Protein AF-0000000078793914 (afdb_homodimer)

Solvent-accessible surface area (backbone atoms only — not comparable to full-atom values): 13900 Å² total; per-residue (Å²): 133,74,36,34,31,63,36,59,60,41,50,54,40,40,76,68,58,37,73,92,48,27,62,62,51,51,51,37,53,74,66,69,33,45,39,40,42,50,67,46,52,12,51,50,34,50,66,45,88,46,72,67,53,40,52,50,50,52,50,48,59,72,68,36,53,66,69,74,52,90,64,47,52,34,51,17,13,50,48,26,39,75,68,45,29,55,84,61,71,40,51,67,72,55,30,35,52,49,42,52,28,61,76,66,61,27,20,40,32,63,74,49,66,58,57,54,63,73,60,32,75,92,28,47,53,72,87,127,131,74,38,34,31,63,37,58,61,41,49,54,41,40,76,68,58,37,72,92,48,29,62,62,52,50,51,37,52,74,66,69,31,45,38,39,41,49,66,47,53,11,51,49,34,49,66,44,88,46,72,66,52,40,52,51,50,53,50,48,59,71,69,36,54,66,69,76,52,91,63,46,51,34,51,15,12,49,49,27,39,74,67,46,29,56,86,61,72,39,50,67,70,57,29,35,52,49,43,52,29,61,76,66,61,28,21,39,31,65,74,50,65,58,58,54,61,74,62,32,77,92,29,47,52,73,88,127

Foldseek 3Di:
DFAEEEALALVVCCLVVPPVRPVVVVVCLVVLRYEYAPLRLVVQCVVPDDDVSNVVSVVCVVSHHYLDDPPLQVVLVVVCVVLVLVVLVQDSSLSSVLSSLVVRVAAYEDPDPSSDVSSDPSRHDDDD/DFAEEEALALVVCCLVVPVVRPVVVVVCLVVLRYEYAPLRLVVQCVVPDDDVSNVVSVVCVVSHHYLDDPPLQVVLVVVCVVLVLVVLVQDSSLSSVLSSLVVRVAAYEDPDPSSDVSSDPSRHDDDD

InterPro domains:
  IPR002716 PIN domain [PF01850] (4-118)
  IPR029060 PIN-like domain superfamily [SSF88723] (1-124)

Sequence (256 aa):
MRGVVFDTSIWIEYLKGNPDVFLTCQELLEDNRVFGLELIFAELLQGAKGKREVEMIVQLANLIPSLDEPYHIIESGLLSKKENLVNQGVGLIDAVIFHAVAKNELKLWTLDKKLRRVVGYERLFQIGMRGVVFDTSIWIEYLKGNPDVFLTCQELLEDNRVFGLELIFAELLQGAKGKREVEMIVQLANLIPSLDEPYHIIESGLLSKKENLVNQGVGLIDAVIFHAVAKNELKLWTLDKKLRRVVGYERLFQIG

pLDDT: mean 96.67, std 4.77, range [56.12, 98.81]

Secondary structure (DSSP, 8-state):
---EEE-HHHHHHHHTT-HHHHHHHHHHHHTT-EEB-HHHHHHHHHH--SHHHHHHHHHHHHHSPB---TTHHHHHHHHHHHHT-GGGT--HHHHHHHHHHHHTT-EEE---HHHHHHH-GGGB----/---EEE-HHHHHHHHTT-HHHHHHHHHHHHTT-EEB-HHHHHHHHHH--SHHHHHHHHHHHHHSPB---TTHHHHHHHHHHHHT-GGGT--HHHHHHHHHHHHTT-EEE---HHHHHHH-GGGB----

Structure (mmCIF, N/CA/C/O backbone):
data_AF-0000000078793914-model_v1
#
loop_
_entity.id
_entity.type
_entity.pdbx_description
1 polymer 'PIN domain-containing protein'
#
loop_
_atom_site.group_PDB
_atom_site.id
_atom_site.type_symbol
_atom_site.label_atom_id
_atom_site.label_alt_id
_atom_site.label_comp_id
_atom_site.label_asym_id
_atom_site.label_entity_id
_atom_site.label_seq_id
_atom_site.pdbx_PDB_ins_code
_atom_site.Cartn_x
_atom_site.Cartn_y
_atom_site.Cartn_z
_atom_site.occupancy
_atom_site.B_iso_or_equiv
_atom_site.auth_seq_id
_atom_site.auth_comp_id
_atom_site.auth_asym_id
_atom_site.auth_atom_id
_atom_site.pdbx_PDB_model_num
ATOM 1 N N . MET A 1 1 ? -14.117 18.922 16.297 1 56.5 1 MET A N 1
ATOM 2 C CA . MET A 1 1 ? -13.367 19.094 15.055 1 56.5 1 MET A CA 1
ATOM 3 C C . MET A 1 1 ? -13.031 17.75 14.422 1 56.5 1 MET A C 1
ATOM 5 O O . MET A 1 1 ? -12.562 16.844 15.109 1 56.5 1 MET A O 1
ATOM 9 N N . ARG A 1 2 ? -13.508 17.359 13.102 1 79.75 2 ARG A N 1
ATOM 10 C CA . ARG A 1 2 ? -13.273 16.078 12.453 1 79.75 2 ARG A CA 1
ATOM 11 C C . ARG A 1 2 ? -11.789 15.898 12.117 1 79.75 2 ARG A C 1
ATOM 13 O O . ARG A 1 2 ? -11.062 16.875 11.961 1 79.75 2 ARG A O 1
ATOM 20 N N . GLY A 1 3 ? -10.984 15.094 12.57 1 96.94 3 GLY A N 1
ATOM 21 C CA . GLY A 1 3 ? -9.594 14.711 12.383 1 96.94 3 GLY A CA 1
ATOM 22 C C . GLY A 1 3 ? -9.117 14.844 10.953 1 96.94 3 GLY A C 1
ATOM 23 O O . GLY A 1 3 ? -9.938 14.984 10.031 1 96.94 3 GLY A O 1
ATOM 24 N N . VAL A 1 4 ? -7.789 15.094 10.805 1 98.69 4 VAL A N 1
ATOM 25 C CA . VAL A 1 4 ? -7.188 15.344 9.5 1 98.69 4 VAL A CA 1
ATOM 26 C C . VAL A 1 4 ? -6.137 14.281 9.203 1 98.69 4 VAL A C 1
ATOM 28 O O . VAL A 1 4 ? -5.355 13.906 10.078 1 98.69 4 VAL A O 1
ATOM 31 N N . VAL A 1 5 ? -6.156 13.859 7.992 1 98.75 5 VAL A N 1
ATOM 32 C CA . VAL A 1 5 ? -5.07 13.039 7.473 1 98.75 5 VAL A CA 1
ATOM 33 C C . VAL A 1 5 ? -4.148 13.891 6.602 1 98.75 5 VAL A C 1
ATOM 35 O O . VAL A 1 5 ? -4.602 14.523 5.645 1 98.75 5 VAL A O 1
ATOM 38 N N . PHE A 1 6 ? -2.855 13.93 7.027 1 98.62 6 PHE A N 1
ATOM 39 C CA . PHE A 1 6 ? -1.853 14.531 6.152 1 98.62 6 PHE A CA 1
ATOM 40 C C . PHE A 1 6 ? -1.377 13.523 5.109 1 98.62 6 PHE A C 1
ATOM 42 O O . PHE A 1 6 ? -0.891 12.445 5.453 1 98.62 6 PHE A O 1
ATOM 49 N N . ASP A 1 7 ? -1.544 13.844 3.891 1 97.62 7 ASP A N 1
ATOM 50 C CA . ASP A 1 7 ? -0.939 12.953 2.906 1 97.62 7 ASP A CA 1
ATOM 51 C C . ASP A 1 7 ? 0.558 13.219 2.768 1 97.62 7 ASP A C 1
ATOM 53 O O . ASP A 1 7 ? 1.117 14.039 3.502 1 97.62 7 ASP A O 1
ATOM 57 N N . THR A 1 8 ? 1.23 12.547 1.917 1 97.81 8 THR A N 1
ATOM 58 C CA . THR A 1 8 ? 2.684 12.609 1.803 1 97.81 8 THR A CA 1
ATOM 59 C C . THR A 1 8 ? 3.145 14.023 1.455 1 97.81 8 THR A C 1
ATOM 61 O O . THR A 1 8 ? 4.133 14.508 2.008 1 97.81 8 THR A O 1
ATOM 64 N N . SER A 1 9 ? 2.391 14.695 0.616 1 97.75 9 SER A N 1
ATOM 65 C CA . SER A 1 9 ? 2.779 16.016 0.148 1 97.75 9 SER A CA 1
ATOM 66 C C . SER A 1 9 ? 2.832 17.016 1.3 1 97.75 9 SER A C 1
ATOM 68 O O . SER A 1 9 ? 3.707 17.891 1.337 1 97.75 9 SER A O 1
ATOM 70 N N . ILE A 1 10 ? 1.926 16.922 2.242 1 98.5 10 ILE A N 1
ATOM 71 C CA . ILE A 1 10 ? 1.886 17.828 3.379 1 98.5 10 ILE A CA 1
ATOM 72 C C . ILE A 1 10 ? 3.021 17.5 4.344 1 98.5 10 ILE A C 1
ATOM 74 O O . ILE A 1 10 ? 3.699 18.406 4.844 1 98.5 10 ILE A O 1
ATOM 78 N N . TRP A 1 11 ? 3.279 16.281 4.59 1 98.5 11 TRP A N 1
ATOM 79 C CA . TRP A 1 11 ? 4.367 15.875 5.477 1 98.5 11 TRP A CA 1
ATOM 80 C C . TRP A 1 11 ? 5.711 16.344 4.938 1 98.5 11 TRP A C 1
ATOM 82 O O . TRP A 1 11 ? 6.578 16.781 5.703 1 98.5 11 TRP A O 1
ATOM 92 N N . ILE A 1 12 ? 5.91 16.219 3.658 1 98 12 ILE A N 1
ATOM 93 C CA . ILE A 1 12 ? 7.156 16.656 3.039 1 98 12 ILE A CA 1
ATOM 94 C C . ILE A 1 12 ? 7.371 18.141 3.312 1 98 12 ILE A C 1
ATOM 96 O O . ILE A 1 12 ? 8.453 18.547 3.754 1 98 12 ILE A O 1
ATOM 100 N N . GLU A 1 13 ? 6.367 18.938 3.113 1 97.94 13 GLU A N 1
ATOM 101 C CA . GLU A 1 13 ? 6.473 20.375 3.361 1 97.94 13 GLU A CA 1
ATOM 102 C C . GLU A 1 13 ? 6.691 20.672 4.844 1 97.94 13 GLU A C 1
ATOM 104 O O . GLU A 1 13 ? 7.461 21.562 5.195 1 97.94 13 GLU A O 1
ATOM 109 N N . TYR A 1 14 ? 6.031 19.906 5.664 1 98.19 14 TYR A N 1
ATOM 110 C CA . TYR A 1 14 ? 6.191 20.062 7.105 1 98.19 14 TYR A CA 1
ATOM 111 C C . TYR A 1 14 ? 7.629 19.781 7.527 1 98.19 14 TYR A C 1
ATOM 113 O O . TYR A 1 14 ? 8.234 20.562 8.266 1 98.19 14 TYR A O 1
ATOM 121 N N . LEU A 1 15 ? 8.156 18.719 7.039 1 96.94 15 LEU A N 1
ATOM 122 C CA . LEU A 1 15 ? 9.5 18.281 7.418 1 96.94 15 LEU A CA 1
ATOM 123 C C . LEU A 1 15 ? 10.555 19.234 6.875 1 96.94 15 LEU A C 1
ATOM 125 O O . LEU A 1 15 ? 11.625 19.375 7.461 1 96.94 15 LEU A O 1
ATOM 129 N N . LYS A 1 16 ? 10.188 19.938 5.855 1 96.06 16 LYS A N 1
ATOM 130 C CA . LYS A 1 16 ? 11.094 20.938 5.281 1 96.06 16 LYS A CA 1
ATOM 131 C C . LYS A 1 16 ? 11.016 22.25 6.047 1 96.06 16 LYS A C 1
ATOM 133 O O . LYS A 1 16 ? 11.805 23.172 5.797 1 96.06 16 LYS A O 1
ATOM 138 N N . GLY A 1 17 ? 10.023 22.344 6.898 1 96.62 17 GLY A N 1
ATOM 139 C CA . GLY A 1 17 ? 9.852 23.578 7.66 1 96.62 17 GLY A CA 1
ATOM 140 C C . GLY A 1 17 ? 9.188 24.688 6.867 1 96.62 17 GLY A C 1
ATOM 141 O O . GLY A 1 17 ? 9.398 25.859 7.145 1 96.62 17 GLY A O 1
ATOM 142 N N . ASN A 1 18 ? 8.469 24.328 5.82 1 97.62 18 ASN A N 1
ATOM 143 C CA . ASN A 1 18 ? 7.766 25.328 5.027 1 97.62 18 ASN A CA 1
ATOM 144 C C . ASN A 1 18 ? 6.762 26.109 5.871 1 97.62 18 ASN A C 1
ATOM 146 O O . ASN A 1 18 ? 5.797 25.547 6.383 1 97.62 18 ASN A O 1
ATOM 150 N N . PRO A 1 19 ? 6.902 27.406 5.938 1 96.56 19 PRO A N 1
ATOM 151 C CA . PRO A 1 19 ? 6.043 28.203 6.82 1 96.56 19 PRO A CA 1
ATOM 152 C C . PRO A 1 19 ? 4.582 28.188 6.383 1 96.56 19 PRO A C 1
ATOM 154 O O . PRO A 1 19 ? 3.688 28.422 7.199 1 96.56 19 PRO A O 1
ATOM 157 N N . ASP A 1 20 ? 4.324 27.922 5.168 1 96.5 20 ASP A N 1
ATOM 158 C CA . ASP A 1 20 ? 2.967 27.938 4.633 1 96.5 20 ASP A CA 1
ATOM 159 C C . ASP A 1 20 ? 2.111 26.844 5.281 1 96.5 20 ASP A C 1
ATOM 161 O O . ASP A 1 20 ? 0.886 26.969 5.344 1 96.5 20 ASP A O 1
ATOM 165 N N . VAL A 1 21 ? 2.74 25.75 5.766 1 97.81 21 VAL A N 1
ATOM 166 C CA . VAL A 1 21 ? 1.936 24.656 6.32 1 97.81 21 VAL A CA 1
ATOM 167 C C . VAL A 1 21 ? 2.387 24.359 7.746 1 97.81 21 VAL A C 1
ATOM 169 O O . VAL A 1 21 ? 1.644 23.766 8.523 1 97.81 21 VAL A O 1
ATOM 172 N N . PHE A 1 22 ? 3.547 24.797 8.156 1 97.75 22 PHE A N 1
ATOM 173 C CA . PHE A 1 22 ? 4.223 24.328 9.359 1 97.75 22 PHE A CA 1
ATOM 174 C C . PHE A 1 22 ? 3.398 24.656 10.602 1 97.75 22 PHE A C 1
ATOM 176 O O . PHE A 1 22 ? 3.141 23.766 11.43 1 97.75 22 PHE A O 1
ATOM 183 N N . LEU A 1 23 ? 2.969 25.844 10.75 1 97.31 23 LEU A N 1
ATOM 184 C CA . LEU A 1 23 ? 2.262 26.266 11.953 1 97.31 23 LEU A CA 1
ATOM 185 C C . LEU A 1 23 ? 0.928 25.531 12.078 1 97.31 23 LEU A C 1
ATOM 187 O O . LEU A 1 23 ? 0.551 25.109 13.172 1 97.31 23 LEU A O 1
ATOM 191 N N . THR A 1 24 ? 0.242 25.453 10.992 1 97.88 24 THR A N 1
ATOM 192 C CA . THR A 1 24 ? -1.027 24.734 11 1 97.88 24 THR A CA 1
ATOM 193 C C . THR A 1 24 ? -0.814 23.266 11.344 1 97.88 24 THR A C 1
ATOM 195 O O . THR A 1 24 ? -1.569 22.688 12.133 1 97.88 24 THR A O 1
ATOM 198 N N . CYS A 1 25 ? 0.193 22.641 10.781 1 98.12 25 CYS A N 1
ATOM 199 C CA . CYS A 1 25 ? 0.526 21.25 11.117 1 98.12 25 CYS A CA 1
ATOM 200 C C . CYS A 1 25 ? 0.796 21.109 12.609 1 98.12 25 CYS A C 1
ATOM 202 O O . CYS A 1 25 ? 0.265 20.203 13.258 1 98.12 25 CYS A O 1
ATOM 204 N N . GLN A 1 26 ? 1.572 22.016 13.156 1 97.31 26 GLN A N 1
ATOM 205 C CA . GLN A 1 26 ? 1.922 21.969 14.57 1 97.31 26 GLN A CA 1
ATOM 206 C C . GLN A 1 26 ? 0.677 22.047 15.445 1 97.31 26 GLN A C 1
ATOM 208 O O . GLN A 1 26 ? 0.541 21.281 16.406 1 97.31 26 GLN A O 1
ATOM 213 N N . GLU A 1 27 ? -0.161 22.906 15.125 1 97.06 27 GLU A N 1
ATOM 214 C CA . GLU A 1 27 ? -1.394 23.078 15.891 1 97.06 27 GLU A CA 1
ATOM 215 C C . GLU A 1 27 ? -2.236 21.812 15.867 1 97.06 27 GLU A C 1
ATOM 217 O O . GLU A 1 27 ? -2.723 21.359 16.906 1 97.06 27 GLU A O 1
ATOM 222 N N . LEU A 1 28 ? -2.434 21.25 14.703 1 97.81 28 LEU A N 1
ATOM 223 C CA . LEU A 1 28 ? -3.234 20.047 14.555 1 97.81 28 LEU A CA 1
ATOM 224 C C . LEU A 1 28 ? -2.602 18.875 15.312 1 97.81 28 LEU A C 1
ATOM 226 O O . LEU A 1 28 ? -3.307 18.094 15.945 1 97.81 28 LEU A O 1
ATOM 230 N N . LEU A 1 29 ? -1.315 18.781 15.266 1 97.44 29 LEU A N 1
ATOM 231 C CA . LEU A 1 29 ? -0.589 17.734 15.969 1 97.44 29 LEU A CA 1
ATOM 232 C C . LEU A 1 29 ? -0.733 17.875 17.469 1 97.44 29 LEU A C 1
ATOM 234 O O . LEU A 1 29 ? -0.999 16.906 18.172 1 97.44 29 LEU A O 1
ATOM 238 N N . GLU A 1 30 ? -0.607 19.031 17.906 1 96.5 30 GLU A N 1
ATOM 239 C CA . GLU A 1 30 ? -0.71 19.312 19.344 1 96.5 30 GLU A CA 1
ATOM 240 C C . GLU A 1 30 ? -2.121 19.047 19.844 1 96.5 30 GLU A C 1
ATOM 242 O O . GLU A 1 30 ? -2.303 18.625 21 1 96.5 30 GLU A O 1
ATOM 247 N N . ASP A 1 31 ? -3.057 19.25 19 1 96.44 31 ASP A N 1
ATOM 248 C CA . ASP A 1 31 ? -4.453 19.047 19.359 1 96.44 31 ASP A CA 1
ATOM 249 C C . ASP A 1 31 ? -4.863 17.578 19.188 1 96.44 31 ASP A C 1
ATOM 251 O O . ASP A 1 31 ? -6.031 17.234 19.359 1 96.44 31 ASP A O 1
ATOM 255 N N . ASN A 1 32 ? -3.908 16.719 18.812 1 96.25 32 ASN A N 1
ATOM 256 C CA . ASN A 1 32 ? -4.172 15.297 18.578 1 96.25 32 ASN A CA 1
ATOM 257 C C . ASN A 1 32 ? -5.289 15.102 17.562 1 96.25 32 ASN A C 1
ATOM 259 O O . ASN A 1 32 ? -6.172 14.266 17.75 1 96.25 32 ASN A O 1
ATOM 263 N N . ARG A 1 33 ? -5.168 15.898 16.484 1 97.88 33 ARG A N 1
ATOM 264 C CA . ARG A 1 33 ? -6.215 15.852 15.469 1 97.88 33 ARG A CA 1
ATOM 265 C C . ARG A 1 33 ? -5.695 15.227 14.172 1 97.88 33 ARG A C 1
ATOM 267 O O . ARG A 1 33 ? -6.41 15.188 13.172 1 97.88 33 ARG A O 1
ATOM 274 N N . VAL A 1 34 ? -4.492 14.742 14.188 1 98.69 34 VAL A N 1
ATOM 275 C CA . VAL A 1 34 ? -3.881 14.172 12.992 1 98.69 34 VAL A CA 1
ATOM 276 C C . VAL A 1 34 ? -3.904 12.648 13.07 1 98.69 34 VAL A C 1
ATOM 278 O O . VAL A 1 34 ? -3.592 12.07 14.117 1 98.69 34 VAL A O 1
ATOM 281 N N . PHE A 1 35 ? -4.254 12.055 11.953 1 98.56 35 PHE A N 1
ATOM 282 C CA . PHE A 1 35 ? -4.258 10.602 11.812 1 98.56 35 PHE A CA 1
ATOM 283 C C . PHE A 1 35 ? -3.369 10.172 10.648 1 98.56 35 PHE A C 1
ATOM 285 O O . PHE A 1 35 ? -3.094 10.961 9.742 1 98.56 35 PHE A O 1
ATOM 292 N N . GLY A 1 36 ? -2.906 8.969 10.719 1 98.31 36 GLY A N 1
ATOM 293 C CA . GLY A 1 36 ? -1.97 8.508 9.703 1 98.31 36 GLY A CA 1
ATOM 294 C C . GLY A 1 36 ? -2.27 7.105 9.211 1 98.31 36 GLY A C 1
ATOM 295 O O . GLY A 1 36 ? -3.238 6.48 9.648 1 98.31 36 GLY A O 1
ATOM 296 N N . LEU A 1 37 ? -1.543 6.672 8.281 1 98.75 37 LEU A N 1
ATOM 297 C CA . LEU A 1 37 ? -1.502 5.324 7.727 1 98.75 37 LEU A CA 1
ATOM 298 C C . LEU A 1 37 ? -0.062 4.859 7.527 1 98.75 37 LEU A C 1
ATOM 300 O O . LEU A 1 37 ? 0.799 5.648 7.129 1 98.75 37 LEU A O 1
ATOM 304 N N . GLU A 1 38 ? 0.136 3.602 7.766 1 98.75 38 GLU A N 1
ATOM 305 C CA . GLU A 1 38 ? 1.474 3.061 7.543 1 98.75 38 GLU A CA 1
ATOM 306 C C . GLU A 1 38 ? 1.961 3.359 6.129 1 98.75 38 GLU A C 1
ATOM 308 O O . GLU A 1 38 ? 3.139 3.66 5.926 1 98.75 38 GLU A O 1
ATOM 313 N N . LEU A 1 39 ? 1.073 3.303 5.156 1 98.81 39 LEU A N 1
ATOM 314 C CA . LEU A 1 39 ? 1.446 3.496 3.76 1 98.81 39 LEU A CA 1
ATOM 315 C C . LEU A 1 39 ? 2.047 4.879 3.543 1 98.81 39 LEU A C 1
ATOM 317 O O . LEU A 1 39 ? 2.99 5.039 2.766 1 98.81 39 LEU A O 1
ATOM 321 N N . ILE A 1 40 ? 1.499 5.887 4.195 1 98.81 40 ILE A N 1
ATOM 322 C CA . ILE A 1 40 ? 1.972 7.258 4.035 1 98.81 40 ILE A CA 1
ATOM 323 C C . ILE A 1 40 ? 3.393 7.383 4.578 1 98.81 40 ILE A C 1
ATOM 325 O O . ILE A 1 40 ? 4.293 7.867 3.887 1 98.81 40 ILE A O 1
ATOM 329 N N . PHE A 1 41 ? 3.609 6.875 5.73 1 98.75 41 PHE A N 1
ATOM 330 C CA . PHE A 1 41 ? 4.914 7.008 6.367 1 98.75 41 PHE A CA 1
ATOM 331 C C . PHE A 1 41 ? 5.945 6.121 5.68 1 98.75 41 PHE A C 1
ATOM 333 O O . PHE A 1 41 ? 7.125 6.48 5.598 1 98.75 41 PHE A O 1
ATOM 340 N N . ALA A 1 42 ? 5.473 4.961 5.203 1 98.81 42 ALA A N 1
ATOM 341 C CA . ALA A 1 42 ? 6.379 4.094 4.453 1 98.81 42 ALA A CA 1
ATOM 342 C C . ALA A 1 42 ? 6.875 4.781 3.186 1 98.81 42 ALA A C 1
ATOM 344 O O . ALA A 1 42 ? 8.055 4.68 2.834 1 98.81 42 ALA A O 1
ATOM 345 N N . GLU A 1 43 ? 5.988 5.453 2.52 1 98.38 43 GLU A N 1
ATOM 346 C CA . GLU A 1 43 ? 6.387 6.191 1.322 1 98.38 43 GLU A CA 1
ATOM 347 C C . GLU A 1 43 ? 7.371 7.305 1.661 1 98.38 43 GLU A C 1
ATOM 349 O O . GLU A 1 43 ? 8.344 7.523 0.934 1 98.38 43 GLU A O 1
ATOM 354 N N . LEU A 1 44 ? 7.148 8.023 2.729 1 98.44 44 LEU A N 1
ATOM 355 C CA . LEU A 1 44 ? 8.062 9.062 3.184 1 98.44 44 LEU A CA 1
ATOM 356 C C . LEU A 1 44 ? 9.445 8.484 3.486 1 98.44 44 LEU A C 1
ATOM 358 O O . LEU A 1 44 ? 10.461 9.07 3.125 1 98.44 44 LEU A O 1
ATOM 362 N N . LEU A 1 45 ? 9.438 7.297 4.105 1 98.56 45 LEU A N 1
ATOM 363 C CA . LEU A 1 45 ? 10.703 6.645 4.438 1 98.56 45 LEU A CA 1
ATOM 364 C C . LEU A 1 45 ? 11.469 6.277 3.174 1 98.56 45 LEU A C 1
ATOM 366 O O . LEU A 1 45 ? 12.688 6.48 3.1 1 98.56 45 LEU A O 1
ATOM 370 N N . GLN A 1 46 ? 10.781 5.812 2.186 1 97.44 46 GLN A N 1
ATOM 371 C CA . GLN A 1 46 ? 11.422 5.473 0.92 1 97.44 46 GLN A CA 1
ATOM 372 C C . GLN A 1 46 ? 12.102 6.695 0.308 1 97.44 46 GLN A C 1
ATOM 374 O O . GLN A 1 46 ? 13.148 6.57 -0.34 1 97.44 46 GLN A O 1
ATOM 379 N N . GLY A 1 47 ? 11.523 7.824 0.499 1 95.88 47 GLY A N 1
ATOM 380 C CA . GLY A 1 47 ? 12 9.039 -0.137 1 95.88 47 GLY A CA 1
ATOM 381 C C . GLY A 1 47 ? 12.906 9.867 0.758 1 95.88 47 GLY A C 1
ATOM 382 O O . GLY A 1 47 ? 13.406 10.914 0.347 1 95.88 47 GLY A O 1
ATOM 383 N N . ALA A 1 48 ? 13.156 9.406 1.928 1 96.88 48 ALA A N 1
ATOM 384 C CA . ALA A 1 48 ? 13.906 10.195 2.906 1 96.88 48 ALA A CA 1
ATOM 385 C C . ALA A 1 48 ? 15.344 10.406 2.449 1 96.88 48 ALA A C 1
ATOM 387 O O . ALA A 1 48 ? 15.969 9.5 1.893 1 96.88 48 ALA A O 1
ATOM 388 N N . LYS A 1 49 ? 15.914 11.594 2.691 1 91.19 49 LYS A N 1
ATOM 389 C CA . LYS A 1 49 ? 17.219 11.977 2.152 1 91.19 49 LYS A CA 1
ATOM 390 C C . LYS A 1 49 ? 18.328 11.711 3.158 1 91.19 49 LYS A C 1
ATOM 392 O O . LYS A 1 49 ? 19.5 11.719 2.803 1 91.19 49 LYS A O 1
ATOM 397 N N . GLY A 1 50 ? 18.062 11.43 4.441 1 92.06 50 GLY A N 1
ATOM 398 C CA . GLY A 1 50 ? 19.109 11.203 5.426 1 92.06 50 GLY A CA 1
ATOM 399 C C . GLY A 1 50 ? 18.594 10.609 6.719 1 92.06 50 GLY A C 1
ATOM 400 O O . GLY A 1 50 ? 17.375 10.398 6.875 1 92.06 50 GLY A O 1
ATOM 401 N N . LYS A 1 51 ? 19.625 10.266 7.602 1 95 51 LYS A N 1
ATOM 402 C CA . LYS A 1 51 ? 19.344 9.586 8.859 1 95 51 LYS A CA 1
ATOM 403 C C . LYS A 1 51 ? 18.422 10.43 9.742 1 95 51 LYS A C 1
ATOM 405 O O . LYS A 1 51 ? 17.5 9.898 10.375 1 95 51 LYS A O 1
ATOM 410 N N . ARG A 1 52 ? 18.625 11.695 9.805 1 96.5 52 ARG A N 1
ATOM 411 C CA . ARG A 1 52 ? 17.797 12.57 10.633 1 96.5 52 ARG A CA 1
ATOM 412 C C . ARG A 1 52 ? 16.344 12.57 10.172 1 96.5 52 ARG A C 1
ATOM 414 O O . ARG A 1 52 ? 15.43 12.484 10.992 1 96.5 52 ARG A O 1
ATOM 421 N N . GLU A 1 53 ? 16.172 12.695 8.875 1 97.12 53 GLU A N 1
ATOM 422 C CA . GLU A 1 53 ? 14.82 12.672 8.336 1 97.12 53 GLU A CA 1
ATOM 423 C C . GLU A 1 53 ? 14.141 11.336 8.617 1 97.12 53 GLU A C 1
ATOM 425 O O . GLU A 1 53 ? 12.953 11.297 8.977 1 97.12 53 GLU A O 1
ATOM 430 N N . VAL A 1 54 ? 14.852 10.258 8.461 1 98.19 54 VAL A N 1
ATOM 431 C CA . VAL A 1 54 ? 14.328 8.93 8.758 1 98.19 54 VAL A CA 1
ATOM 432 C C . VAL A 1 54 ? 13.859 8.875 10.211 1 98.19 54 VAL A C 1
ATOM 434 O O . VAL A 1 54 ? 12.75 8.422 10.492 1 98.19 54 VAL A O 1
ATOM 437 N N . GLU A 1 55 ? 14.68 9.359 11.078 1 97.94 55 GLU A N 1
ATOM 438 C CA . GLU A 1 55 ? 14.352 9.344 12.5 1 97.94 55 GLU A CA 1
ATOM 439 C C . GLU A 1 55 ? 13.094 10.172 12.789 1 97.94 55 GLU A C 1
ATOM 441 O O . GLU A 1 55 ? 12.242 9.758 13.578 1 97.94 55 GLU A O 1
ATOM 446 N N . MET A 1 56 ? 12.984 11.273 12.188 1 97.62 56 MET A N 1
ATOM 447 C CA . MET A 1 56 ? 11.812 12.125 12.367 1 97.62 56 MET A CA 1
ATOM 448 C C . MET A 1 56 ? 10.547 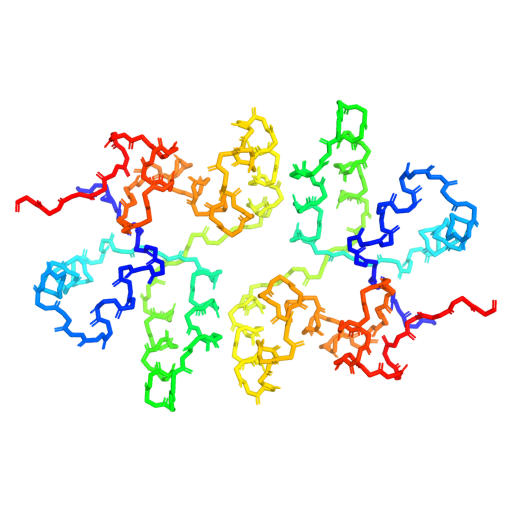11.438 11.867 1 97.62 56 MET A C 1
ATOM 450 O O . MET A 1 56 ? 9.508 11.484 12.523 1 97.62 56 MET A O 1
ATOM 454 N N . ILE A 1 57 ? 10.648 10.805 10.734 1 98.5 57 ILE A N 1
ATOM 455 C CA . ILE A 1 57 ? 9.492 10.133 10.148 1 98.5 57 ILE A CA 1
ATOM 456 C C . ILE A 1 57 ? 9.055 8.977 11.055 1 98.5 57 ILE A C 1
ATOM 458 O O . ILE A 1 57 ? 7.863 8.797 11.305 1 98.5 57 ILE A O 1
ATOM 462 N N . VAL A 1 58 ? 9.992 8.242 11.555 1 98.25 58 VAL A N 1
ATOM 463 C CA . VAL A 1 58 ? 9.695 7.129 12.445 1 98.25 58 VAL A CA 1
ATOM 464 C C . VAL A 1 58 ? 9.039 7.652 13.719 1 98.25 58 VAL A C 1
ATOM 466 O O . VAL A 1 58 ? 8.062 7.074 14.211 1 98.25 58 VAL A O 1
ATOM 469 N N . GLN A 1 59 ? 9.555 8.727 14.219 1 98 59 GLN A N 1
ATOM 470 C CA . GLN A 1 59 ? 8.977 9.328 15.414 1 98 59 GLN A CA 1
ATOM 471 C C . GLN A 1 59 ? 7.535 9.773 15.164 1 98 59 GLN A C 1
ATOM 473 O O . GLN A 1 59 ? 6.656 9.531 15.992 1 98 59 GLN A O 1
ATOM 478 N N . LEU A 1 60 ? 7.309 10.391 14.07 1 97.75 60 LEU A N 1
ATOM 479 C CA . LEU A 1 60 ? 5.961 10.836 13.719 1 97.75 60 LEU A CA 1
ATOM 480 C C . LEU A 1 60 ? 5.02 9.641 13.578 1 97.75 60 LEU A C 1
ATOM 482 O O . LEU A 1 60 ? 3.898 9.672 14.094 1 97.75 60 LEU A O 1
ATOM 486 N N . ALA A 1 61 ? 5.453 8.602 12.914 1 98.06 61 ALA A N 1
ATOM 487 C CA . ALA A 1 61 ? 4.633 7.41 12.703 1 98.06 61 ALA A CA 1
ATOM 488 C C . ALA A 1 61 ? 4.219 6.793 14.039 1 98.06 61 ALA A C 1
ATOM 490 O O . ALA A 1 61 ? 3.121 6.238 14.156 1 98.06 61 ALA A O 1
ATOM 491 N N . ASN A 1 62 ? 5.094 6.891 15.016 1 97.19 62 ASN A N 1
ATOM 492 C CA . ASN A 1 62 ? 4.824 6.305 16.328 1 97.19 62 ASN A CA 1
ATOM 493 C C . ASN A 1 62 ? 3.877 7.172 17.141 1 97.19 62 ASN A C 1
ATOM 495 O O . ASN A 1 62 ? 3.133 6.668 17.984 1 97.19 62 ASN A O 1
ATOM 499 N N . LEU A 1 63 ? 3.887 8.422 16.891 1 96 63 LEU A N 1
ATOM 500 C CA . LEU A 1 63 ? 3.125 9.375 17.688 1 96 63 LEU A CA 1
ATOM 501 C C . LEU A 1 63 ? 1.704 9.523 17.156 1 96 63 LEU A C 1
ATOM 503 O O . LEU A 1 63 ? 0.772 9.781 17.922 1 96 63 LEU A O 1
ATOM 507 N N . ILE A 1 64 ? 1.541 9.375 15.891 1 97.69 64 ILE A N 1
ATOM 508 C CA . ILE A 1 64 ? 0.277 9.641 15.211 1 97.69 64 ILE A CA 1
ATOM 509 C C . ILE A 1 64 ? -0.598 8.391 15.242 1 97.69 64 ILE A C 1
ATOM 511 O O . ILE A 1 64 ? -0.159 7.309 14.844 1 97.69 64 ILE A O 1
ATOM 515 N N . PRO A 1 65 ? -1.858 8.547 15.797 1 97.81 65 PRO A N 1
ATOM 516 C CA . PRO A 1 65 ? -2.756 7.395 15.719 1 97.81 65 PRO A CA 1
ATOM 517 C C . PRO A 1 65 ? -2.953 6.891 14.289 1 97.81 65 PRO A C 1
ATOM 519 O O . PRO A 1 65 ? -3.139 7.691 13.375 1 97.81 65 PRO A O 1
ATOM 522 N N . SER A 1 66 ? -2.969 5.586 14.133 1 98.19 66 SER A N 1
ATOM 523 C CA . SER A 1 66 ? -3.059 4.973 12.812 1 98.19 66 SER A CA 1
ATOM 524 C C . SER A 1 66 ? -4.492 4.582 12.484 1 98.19 66 SER A C 1
ATOM 526 O O . SER A 1 66 ? -5.238 4.129 13.352 1 98.19 66 SER A O 1
ATOM 528 N N . LEU A 1 67 ? -4.82 4.664 11.219 1 98.44 67 LEU A N 1
ATOM 529 C CA . LEU A 1 67 ? -6.129 4.242 10.727 1 98.44 67 LEU A CA 1
ATOM 530 C C . LEU A 1 67 ? -6.059 2.842 10.133 1 98.44 67 LEU A C 1
ATOM 532 O O . LEU A 1 67 ? -7.059 2.33 9.617 1 98.44 67 LEU A O 1
ATOM 536 N N . ASP A 1 68 ? -4.941 2.186 10.211 1 98.56 68 ASP A N 1
ATOM 537 C CA . ASP A 1 68 ? -4.77 0.868 9.609 1 98.56 68 ASP A CA 1
ATOM 538 C C . ASP A 1 68 ? -5.688 -0.161 10.266 1 98.56 68 ASP A C 1
ATOM 540 O O . ASP A 1 68 ? -5.801 -0.206 11.492 1 98.56 68 ASP A O 1
ATOM 544 N N . GLU A 1 69 ? -6.336 -0.824 9.461 1 97.75 69 GLU A N 1
ATOM 545 C CA . GLU A 1 69 ? -7.215 -1.899 9.906 1 97.75 69 GLU A CA 1
ATOM 546 C C . GLU A 1 69 ? -7.184 -3.08 8.945 1 97.75 69 GLU A C 1
ATOM 548 O O . GLU A 1 69 ? -6.914 -2.906 7.75 1 97.75 69 GLU A O 1
ATOM 553 N N . PRO A 1 70 ? -7.449 -4.285 9.523 1 97.31 70 PRO A N 1
ATOM 554 C CA . PRO A 1 70 ? -7.539 -5.434 8.617 1 97.31 70 PRO A CA 1
ATOM 555 C C . PRO A 1 70 ? -8.539 -5.211 7.48 1 97.31 70 PRO A C 1
ATOM 557 O O . PRO A 1 70 ? -9.594 -4.617 7.691 1 97.31 70 PRO A O 1
ATOM 560 N N . TYR A 1 71 ? -8.141 -5.582 6.285 1 97.81 71 TYR A N 1
ATOM 561 C CA . TYR A 1 71 ? -8.984 -5.637 5.094 1 97.81 71 TYR A CA 1
ATOM 562 C C . TYR A 1 71 ? -9.172 -4.25 4.496 1 97.81 71 TYR A C 1
ATOM 564 O O . TYR A 1 71 ? -9.75 -4.105 3.416 1 97.81 71 TYR A O 1
ATOM 572 N N . HIS A 1 72 ? -8.648 -3.23 5.102 1 98.62 72 HIS A N 1
ATOM 573 C CA . HIS A 1 72 ? -8.844 -1.884 4.574 1 98.62 72 HIS A CA 1
ATOM 574 C C . HIS A 1 72 ? -8.234 -1.736 3.188 1 98.62 72 HIS A C 1
ATOM 576 O O . HIS A 1 72 ? -8.82 -1.104 2.309 1 98.62 72 HIS A O 1
ATOM 582 N N . ILE A 1 73 ? -7.121 -2.35 2.98 1 98.81 73 ILE A N 1
ATOM 583 C CA . ILE A 1 73 ? -6.41 -2.182 1.717 1 98.81 73 ILE A CA 1
ATOM 584 C C . ILE A 1 73 ? -7.18 -2.879 0.596 1 98.81 73 ILE A C 1
ATOM 586 O O . ILE A 1 73 ? -7.414 -2.291 -0.463 1 98.81 73 ILE A O 1
ATOM 590 N N . ILE A 1 74 ? -7.574 -4.098 0.815 1 98.62 74 ILE A N 1
ATOM 591 C CA . ILE A 1 74 ? -8.305 -4.793 -0.24 1 98.62 74 ILE A CA 1
ATOM 592 C C . ILE A 1 74 ? -9.648 -4.105 -0.481 1 98.62 74 ILE A C 1
ATOM 594 O O . ILE A 1 74 ? -10.102 -4.008 -1.622 1 98.62 74 ILE A O 1
ATOM 598 N N . GLU A 1 75 ? -10.312 -3.629 0.566 1 98.56 75 GLU A N 1
ATOM 599 C CA . GLU A 1 75 ? -11.531 -2.84 0.411 1 98.56 75 GLU A CA 1
ATOM 600 C C . GLU A 1 75 ? -11.281 -1.596 -0.437 1 98.56 75 GLU A C 1
ATOM 602 O O . GLU A 1 75 ? -12.141 -1.188 -1.221 1 98.56 75 GLU A O 1
ATOM 607 N N . SER A 1 76 ? -10.148 -1.002 -0.258 1 98.81 76 SER A N 1
ATOM 608 C CA . SER A 1 76 ? -9.789 0.18 -1.035 1 98.81 76 SER A CA 1
ATOM 609 C C . SER A 1 76 ? -9.617 -0.161 -2.512 1 98.81 76 SER A C 1
ATOM 611 O O . SER A 1 76 ? -9.922 0.656 -3.383 1 98.81 76 SER A O 1
ATOM 613 N N . GLY A 1 77 ? -9.047 -1.35 -2.791 1 98.69 77 GLY A N 1
ATOM 614 C CA . GLY A 1 77 ? -8.984 -1.803 -4.172 1 98.69 77 GLY A CA 1
ATOM 615 C C . GLY A 1 77 ? -10.359 -1.925 -4.816 1 98.69 77 GLY A C 1
ATOM 616 O O . GLY A 1 77 ? -10.547 -1.5 -5.957 1 98.69 77 GLY A O 1
ATOM 617 N N . LEU A 1 78 ? -11.266 -2.49 -4.059 1 98.19 78 LEU A N 1
ATOM 618 C CA . LEU A 1 78 ? -12.641 -2.633 -4.535 1 98.19 78 LEU A CA 1
ATOM 619 C C . LEU A 1 78 ? -13.273 -1.268 -4.777 1 98.19 78 LEU A C 1
ATOM 621 O O . LEU A 1 78 ? -13.93 -1.054 -5.797 1 98.19 78 LEU A O 1
ATOM 625 N N . LEU A 1 79 ? -13.094 -0.393 -3.83 1 98.12 79 LEU A N 1
ATOM 626 C CA . LEU A 1 79 ? -13.617 0.964 -3.955 1 98.12 79 LEU A CA 1
ATOM 627 C C . LEU A 1 79 ? -13.023 1.663 -5.176 1 98.12 79 LEU A C 1
ATOM 629 O O . LEU A 1 79 ? -13.742 2.346 -5.91 1 98.12 79 LEU A O 1
ATOM 633 N N . SER A 1 80 ? -11.711 1.499 -5.348 1 98.31 80 SER A N 1
ATOM 634 C CA . SER A 1 80 ? -11.023 2.105 -6.484 1 98.31 80 SER A CA 1
ATOM 635 C C . SER A 1 80 ? -11.625 1.631 -7.805 1 98.31 80 SER A C 1
ATOM 637 O O . SER A 1 80 ? -11.805 2.424 -8.734 1 98.31 80 SER A O 1
ATOM 639 N N . LYS A 1 81 ? -11.867 0.331 -7.879 1 97.56 81 LYS A N 1
ATOM 640 C CA . LYS A 1 81 ? -12.508 -0.232 -9.062 1 97.56 81 LYS A CA 1
ATOM 641 C C . LYS A 1 81 ? -13.898 0.362 -9.266 1 97.56 81 LYS A C 1
ATOM 643 O O . LYS A 1 81 ? -14.227 0.82 -10.359 1 97.56 81 LYS A O 1
ATOM 648 N N . LYS A 1 82 ? -14.656 0.428 -8.242 1 96.38 82 LYS A N 1
ATOM 649 C CA . LYS A 1 82 ? -16.031 0.905 -8.289 1 96.38 82 LYS A CA 1
ATOM 650 C C . LYS A 1 82 ? -16.094 2.371 -8.711 1 96.38 82 LYS A C 1
ATOM 652 O O . LYS A 1 82 ? -16.953 2.754 -9.516 1 96.38 82 LYS A O 1
ATOM 657 N N . GLU A 1 83 ? -15.18 3.154 -8.219 1 96.31 83 GLU A N 1
ATOM 658 C CA . GLU A 1 83 ? -15.195 4.598 -8.453 1 96.31 83 GLU A CA 1
ATOM 659 C C . GLU A 1 83 ? -14.305 4.98 -9.625 1 96.31 83 GLU A C 1
ATOM 661 O O . GLU A 1 83 ? -14.156 6.164 -9.938 1 96.31 83 GLU A O 1
ATOM 666 N N . ASN A 1 84 ? -13.672 3.996 -10.242 1 96.44 84 ASN A N 1
ATOM 667 C CA . ASN A 1 84 ? -12.805 4.211 -11.398 1 96.44 84 ASN A CA 1
ATOM 668 C C . ASN A 1 84 ? -11.672 5.18 -11.078 1 96.44 84 ASN A C 1
ATOM 670 O O . ASN A 1 84 ? -11.398 6.102 -11.844 1 96.44 84 ASN A O 1
ATOM 674 N N . LEU A 1 85 ? -11.078 5.012 -9.984 1 97.5 85 LEU A N 1
ATOM 675 C CA . LEU A 1 85 ? -10.055 5.934 -9.5 1 97.5 85 LEU A CA 1
ATOM 676 C C . LEU A 1 85 ? -8.797 5.852 -10.352 1 97.5 85 LEU A C 1
ATOM 678 O O . LEU A 1 85 ? -8.117 6.859 -10.57 1 97.5 85 LEU A O 1
ATOM 682 N N . VAL A 1 86 ? -8.477 4.668 -10.883 1 97 86 VAL A N 1
ATOM 683 C CA . VAL A 1 86 ? -7.27 4.496 -11.68 1 97 86 VAL A CA 1
ATOM 684 C C . VAL A 1 86 ? -7.344 5.379 -12.922 1 97 86 VAL A C 1
ATOM 686 O O . VAL A 1 86 ? -6.367 6.039 -13.281 1 97 86 VAL A O 1
ATOM 689 N N . ASN A 1 87 ? -8.445 5.395 -13.5 1 96.56 87 ASN A N 1
ATOM 690 C CA . ASN A 1 87 ? -8.625 6.199 -14.703 1 96.56 87 ASN A CA 1
ATOM 691 C C . ASN A 1 87 ? -8.555 7.691 -14.398 1 96.56 87 ASN A C 1
ATOM 693 O O . ASN A 1 87 ? -8.43 8.508 -15.305 1 96.56 87 ASN A O 1
ATOM 697 N N . GLN A 1 88 ? -8.641 8.031 -13.172 1 96.94 88 GLN A N 1
ATOM 698 C CA . GLN A 1 88 ? -8.516 9.422 -12.742 1 96.94 88 GLN A CA 1
ATOM 699 C C . GLN A 1 88 ? -7.102 9.719 -12.25 1 96.94 88 GLN A C 1
ATOM 701 O O . GLN A 1 88 ? -6.848 10.773 -11.664 1 96.94 88 GLN A O 1
ATOM 706 N N . GLY A 1 89 ? -6.211 8.719 -12.375 1 96.69 89 GLY A N 1
ATOM 707 C CA . GLY A 1 89 ? -4.812 8.906 -12.023 1 96.69 89 GLY A CA 1
ATOM 708 C C . GLY A 1 89 ? -4.516 8.578 -10.57 1 96.69 89 GLY A C 1
ATOM 709 O O . GLY A 1 89 ? -3.438 8.891 -10.062 1 96.69 89 GLY A O 1
ATOM 710 N N . VAL A 1 90 ? -5.477 7.965 -9.891 1 97.62 90 VAL A N 1
ATOM 711 C CA . VAL A 1 90 ? -5.312 7.652 -8.477 1 97.62 90 VAL A CA 1
ATOM 712 C C . VAL A 1 90 ? -4.879 6.195 -8.32 1 97.62 90 VAL A C 1
ATOM 714 O O . VAL A 1 90 ? -5.664 5.277 -8.555 1 97.62 90 VAL A O 1
ATOM 717 N N . GLY A 1 91 ? -3.627 6.008 -7.891 1 97.62 91 GLY A N 1
ATOM 718 C CA . GLY A 1 91 ? -3.105 4.668 -7.668 1 97.62 91 GLY A CA 1
ATOM 719 C C . GLY A 1 91 ? -3.568 4.059 -6.355 1 97.62 91 GLY A C 1
ATOM 720 O O . GLY A 1 91 ? -4.363 4.66 -5.633 1 97.62 91 GLY A O 1
ATOM 721 N N . LEU A 1 92 ? -3.045 2.926 -6.051 1 98.38 92 LEU A N 1
ATOM 722 C CA . LEU A 1 92 ? -3.572 2.152 -4.93 1 98.38 92 LEU A CA 1
ATOM 723 C C . LEU A 1 92 ? -3.293 2.854 -3.605 1 98.38 92 LEU A C 1
ATOM 725 O O . LEU A 1 92 ? -4.168 2.934 -2.742 1 98.38 92 LEU A O 1
ATOM 729 N N . ILE A 1 93 ? -2.072 3.346 -3.408 1 98.5 93 ILE A N 1
ATOM 730 C CA . ILE A 1 93 ? -1.731 3.986 -2.143 1 98.5 93 ILE A CA 1
ATOM 731 C C . ILE A 1 93 ? -2.656 5.176 -1.9 1 98.5 93 ILE A C 1
ATOM 733 O O . ILE A 1 93 ? -3.234 5.312 -0.82 1 98.5 93 ILE A O 1
ATOM 737 N N . ASP A 1 94 ? -2.875 5.961 -2.908 1 98.31 94 ASP A N 1
ATOM 738 C CA . ASP A 1 94 ? -3.768 7.109 -2.801 1 98.31 94 ASP A CA 1
ATOM 739 C C . ASP A 1 94 ? -5.215 6.66 -2.596 1 98.31 94 ASP A C 1
ATOM 741 O O . ASP A 1 94 ? -5.98 7.32 -1.889 1 98.31 94 ASP A O 1
ATOM 745 N N . ALA A 1 95 ? -5.594 5.539 -3.207 1 98.62 95 ALA A N 1
ATOM 746 C CA . ALA A 1 95 ? -6.938 5.004 -3.016 1 98.62 95 ALA A CA 1
ATOM 747 C C . ALA A 1 95 ? -7.156 4.574 -1.567 1 98.62 95 ALA A C 1
ATOM 749 O O . ALA A 1 95 ? -8.258 4.727 -1.028 1 98.62 95 ALA A O 1
ATOM 750 N N . VAL A 1 96 ? -6.16 4.062 -0.967 1 98.81 96 VAL A N 1
ATOM 751 C CA . VAL A 1 96 ? -6.242 3.656 0.433 1 98.81 96 VAL A CA 1
ATOM 752 C C . VAL A 1 96 ? -6.441 4.887 1.316 1 98.81 96 VAL A C 1
ATOM 754 O O . VAL A 1 96 ? -7.246 4.863 2.252 1 98.81 96 VAL A O 1
ATOM 757 N N . ILE A 1 97 ? -5.707 5.91 1.021 1 98.69 97 ILE A N 1
ATOM 758 C CA . ILE A 1 97 ? -5.852 7.164 1.753 1 98.69 97 ILE A CA 1
ATOM 759 C C . ILE A 1 97 ? -7.266 7.711 1.565 1 98.69 97 ILE A C 1
ATOM 761 O O . ILE A 1 97 ? -7.93 8.07 2.537 1 98.69 97 ILE A O 1
ATOM 765 N N . PHE A 1 98 ? -7.723 7.695 0.342 1 98.56 98 PHE A N 1
ATOM 766 C CA . PHE A 1 98 ? -9.07 8.141 -0.005 1 98.56 98 PHE A CA 1
ATOM 767 C C . PHE A 1 98 ? -10.109 7.371 0.794 1 98.56 98 PHE A C 1
ATOM 769 O O . PHE A 1 98 ? -11 7.969 1.407 1 98.56 98 PHE A O 1
ATOM 776 N N . HIS A 1 99 ? -10 6.105 0.798 1 98.56 99 HIS A N 1
ATOM 777 C CA . HIS A 1 99 ? -10.938 5.23 1.49 1 98.56 99 HIS A CA 1
ATOM 778 C C . HIS A 1 99 ? -10.922 5.484 2.994 1 98.56 99 HIS A C 1
ATOM 780 O O . HIS A 1 99 ? -11.977 5.547 3.629 1 98.56 99 HIS A O 1
ATOM 786 N N . ALA A 1 100 ? -9.758 5.672 3.598 1 98.44 100 ALA A N 1
ATOM 787 C CA . ALA A 1 100 ? -9.633 5.887 5.035 1 98.44 100 ALA A CA 1
ATOM 788 C C . ALA A 1 100 ? -10.297 7.195 5.457 1 98.44 100 ALA A C 1
ATOM 790 O O . ALA A 1 100 ? -10.992 7.242 6.473 1 98.44 100 ALA A O 1
ATOM 791 N N . VAL A 1 101 ? -10.055 8.188 4.676 1 98.06 101 VAL A N 1
ATOM 792 C CA . VAL A 1 101 ? -10.633 9.492 4.965 1 98.06 101 VAL A CA 1
ATOM 793 C C . VAL A 1 101 ? -12.156 9.406 4.898 1 98.06 101 VAL A C 1
ATOM 795 O O . VAL A 1 101 ? -12.852 9.867 5.812 1 98.06 101 VAL A O 1
ATOM 798 N N . ALA A 1 102 ? -12.703 8.797 3.893 1 97.12 102 ALA A N 1
ATOM 799 C CA . ALA A 1 102 ? -14.148 8.68 3.709 1 97.12 102 ALA A CA 1
ATOM 800 C C . ALA A 1 102 ? -14.773 7.809 4.801 1 97.12 102 ALA A C 1
ATOM 802 O O . ALA A 1 102 ? -15.758 8.203 5.43 1 97.12 102 ALA A O 1
ATOM 803 N N . LYS A 1 103 ? -14.203 6.703 5.059 1 97.25 103 LYS A N 1
ATOM 804 C CA . LYS A 1 103 ? -14.742 5.727 6.004 1 97.25 103 LYS A CA 1
ATOM 805 C C . LYS A 1 103 ? -14.812 6.309 7.414 1 97.25 103 LYS A C 1
ATOM 807 O O . LYS A 1 103 ? -15.734 6.004 8.172 1 97.25 103 LYS A O 1
ATOM 812 N N . ASN A 1 104 ? -13.867 7.113 7.754 1 97.44 104 ASN A N 1
ATOM 813 C CA . ASN A 1 104 ? -13.766 7.617 9.117 1 97.44 104 ASN A CA 1
ATOM 814 C C . ASN A 1 104 ? -14.289 9.047 9.234 1 97.44 104 ASN A C 1
ATOM 816 O O . ASN A 1 104 ? -14.156 9.68 10.281 1 97.44 104 ASN A O 1
ATOM 820 N N . GLU A 1 105 ? -14.797 9.586 8.156 1 96.62 105 GLU A N 1
ATOM 821 C CA . GLU A 1 105 ? -15.359 10.93 8.109 1 96.62 105 GLU A CA 1
ATOM 822 C C . GLU A 1 105 ? -14.336 11.969 8.555 1 96.62 105 GLU A C 1
ATOM 824 O O . GLU A 1 105 ? -14.641 12.836 9.383 1 96.62 105 GLU A O 1
ATOM 829 N N . LEU A 1 106 ? -13.18 11.82 8.031 1 98.19 106 LEU A N 1
ATOM 830 C CA . LEU A 1 106 ? -12.086 12.75 8.297 1 98.19 106 LEU A CA 1
ATOM 831 C C . LEU A 1 106 ? -11.867 13.68 7.105 1 98.19 106 LEU A C 1
ATOM 833 O O . LEU A 1 106 ? -12.508 13.531 6.066 1 98.19 106 LEU A O 1
ATOM 837 N N . LYS A 1 107 ? -10.992 14.602 7.285 1 98.38 107 LYS A N 1
ATOM 838 C CA . LYS A 1 107 ? -10.57 15.469 6.188 1 98.38 107 LYS A CA 1
ATOM 839 C C . LYS A 1 107 ? -9.18 15.078 5.688 1 98.38 107 LYS A C 1
ATOM 841 O O . LYS A 1 107 ? -8.367 14.539 6.441 1 98.38 107 LYS A O 1
ATOM 846 N N . LEU A 1 108 ? -8.984 15.352 4.434 1 98.56 108 LEU A N 1
ATOM 847 C CA . LEU A 1 108 ? -7.68 15.125 3.822 1 98.56 108 LEU A CA 1
ATOM 848 C C . LEU A 1 108 ? -6.969 16.438 3.553 1 98.56 108 LEU A C 1
ATOM 850 O O . LEU A 1 108 ? -7.547 17.359 2.965 1 98.56 108 LEU A O 1
ATOM 854 N N . TRP A 1 109 ? -5.781 16.547 4.039 1 98.62 109 TRP A N 1
ATOM 855 C CA . TRP A 1 109 ? -4.914 17.641 3.619 1 98.62 109 TRP A CA 1
ATOM 856 C C . TRP A 1 109 ? -3.854 17.156 2.639 1 98.62 109 TRP A C 1
ATOM 858 O O . TRP A 1 109 ? -3.02 16.312 2.986 1 98.62 109 TRP A O 1
ATOM 868 N N . THR A 1 110 ? -3.922 17.641 1.444 1 98.5 110 THR A N 1
ATOM 869 C CA . THR A 1 110 ? -3.039 17.188 0.374 1 98.5 110 THR A CA 1
ATOM 870 C C . THR A 1 110 ? -2.797 18.312 -0.635 1 98.5 110 THR A C 1
ATOM 872 O O . THR A 1 110 ? -3.654 19.172 -0.832 1 98.5 110 THR A O 1
ATOM 875 N N . LEU A 1 111 ? -1.642 18.266 -1.236 1 97.25 111 LEU A N 1
ATOM 876 C CA . LEU A 1 111 ? -1.316 19.203 -2.303 1 97.25 111 LEU A CA 1
ATOM 877 C C . LEU A 1 111 ? -1.497 18.547 -3.672 1 97.25 111 LEU A C 1
ATOM 879 O O . LEU A 1 111 ? -1.318 19.203 -4.703 1 97.25 111 LEU A O 1
ATOM 883 N N . ASP A 1 112 ? -1.847 17.266 -3.689 1 96.94 112 ASP A N 1
ATOM 884 C CA . ASP A 1 112 ? -2.045 16.547 -4.945 1 96.94 112 ASP A CA 1
ATOM 885 C C . ASP A 1 112 ? -3.391 16.906 -5.574 1 96.94 112 ASP A C 1
ATOM 887 O O . ASP A 1 112 ? -4.445 16.594 -5.02 1 96.94 112 ASP A O 1
ATOM 891 N N . LYS A 1 113 ? -3.367 17.469 -6.738 1 95.5 113 LYS A N 1
ATOM 892 C CA . LYS A 1 113 ? -4.566 17.969 -7.402 1 95.5 113 LYS A CA 1
ATOM 893 C C . LYS A 1 113 ? -5.52 16.828 -7.758 1 95.5 113 LYS A C 1
ATOM 895 O O . LYS A 1 113 ? -6.738 17 -7.719 1 95.5 113 LYS A O 1
ATOM 900 N N . LYS A 1 114 ? -5.055 15.719 -8.086 1 96 114 LYS A N 1
ATOM 901 C CA . LYS A 1 114 ? -5.898 14.586 -8.445 1 96 114 LYS A CA 1
ATOM 902 C C . LYS A 1 114 ? -6.664 14.062 -7.238 1 96 114 LYS A C 1
ATOM 904 O O . LYS A 1 114 ? -7.867 13.805 -7.32 1 96 114 LYS A O 1
ATOM 909 N N . LEU A 1 115 ? -5.938 13.984 -6.152 1 97 115 LEU A N 1
ATOM 910 C CA . LEU A 1 115 ? -6.59 13.531 -4.926 1 97 115 LEU A CA 1
ATOM 911 C C . LEU A 1 115 ? -7.613 14.555 -4.449 1 97 115 LEU A C 1
ATOM 913 O O . LEU A 1 115 ? -8.68 14.18 -3.953 1 97 115 LEU A O 1
ATOM 917 N N . ARG A 1 116 ? -7.262 15.773 -4.594 1 96.81 116 ARG A N 1
ATOM 918 C CA . ARG A 1 116 ? -8.203 16.812 -4.211 1 96.81 116 ARG A CA 1
ATOM 919 C C . ARG A 1 116 ? -9.508 16.703 -5 1 96.81 116 ARG A C 1
ATOM 921 O O . ARG A 1 116 ? -10.594 16.891 -4.453 1 96.81 116 ARG A O 1
ATOM 928 N N . ARG A 1 117 ? -9.414 16.312 -6.238 1 95.5 117 ARG A N 1
ATOM 929 C CA . ARG A 1 117 ? -10.578 16.203 -7.105 1 95.5 117 ARG A CA 1
ATOM 930 C C . ARG A 1 117 ? -11.453 15.016 -6.695 1 95.5 117 ARG A C 1
ATOM 932 O O . ARG A 1 117 ? -12.68 15.141 -6.621 1 95.5 117 ARG A O 1
ATOM 939 N N . VAL A 1 118 ? -10.875 13.945 -6.305 1 96.25 118 VAL A N 1
ATOM 940 C CA . VAL A 1 118 ? -11.664 12.727 -6.121 1 96.25 118 VAL A CA 1
ATOM 941 C C . VAL A 1 118 ? -12.211 12.672 -4.695 1 96.25 118 VAL A C 1
ATOM 943 O O . VAL A 1 118 ? -13.25 12.062 -4.449 1 96.25 118 VAL A O 1
ATOM 946 N N . VAL A 1 119 ? -11.562 13.289 -3.727 1 95.81 119 VAL A N 1
ATOM 947 C CA . VAL A 1 119 ? -11.977 13.227 -2.328 1 95.81 119 VAL A CA 1
ATOM 948 C C . VAL A 1 119 ? -13.18 14.133 -2.104 1 95.81 119 VAL A C 1
ATOM 950 O O . VAL A 1 119 ? -14.008 13.875 -1.23 1 95.81 119 VAL A O 1
ATOM 953 N N . GLY A 1 120 ? -13.328 15.117 -2.889 1 92.5 120 GLY A N 1
ATOM 954 C CA . GLY A 1 120 ? -14.445 16.047 -2.768 1 92.5 120 GLY A CA 1
ATOM 955 C C . GLY A 1 120 ? -14.164 17.188 -1.809 1 92.5 120 GLY A C 1
ATOM 956 O O . GLY A 1 120 ? -13.484 17 -0.798 1 92.5 120 GLY A O 1
ATOM 957 N N . TYR A 1 121 ? -14.789 18.25 -2.055 1 91.44 121 TYR A N 1
ATOM 958 C CA . TYR A 1 121 ? -14.531 19.484 -1.328 1 91.44 121 TYR A CA 1
ATOM 959 C C . TYR A 1 121 ? -14.898 19.344 0.143 1 91.44 121 TYR A C 1
ATOM 961 O O . TYR A 1 121 ? -14.219 19.891 1.018 1 91.44 121 TYR A O 1
ATOM 969 N N . GLU A 1 1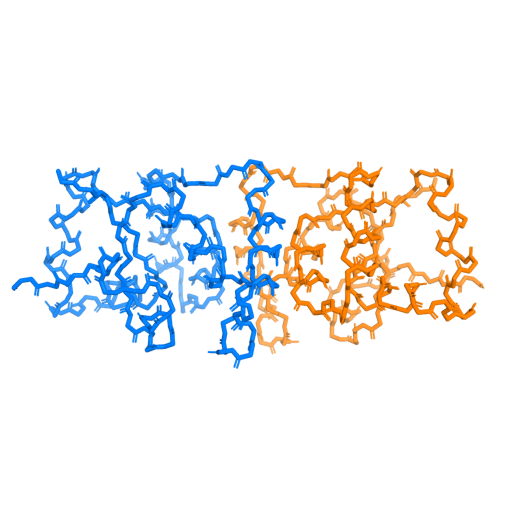22 ? -15.914 18.578 0.454 1 93.69 122 GLU A N 1
ATOM 970 C CA . GLU A 1 122 ? -16.422 18.453 1.818 1 93.69 122 GLU A CA 1
ATOM 971 C C . GLU A 1 122 ? -15.438 17.688 2.701 1 93.69 122 GLU A C 1
ATOM 973 O O . GLU A 1 122 ? -15.508 17.766 3.93 1 93.69 122 GLU A O 1
ATOM 978 N N . ARG A 1 123 ? -14.523 17.031 2.076 1 96.5 123 ARG A N 1
ATOM 979 C CA . ARG A 1 123 ? -13.594 16.219 2.848 1 96.5 123 ARG A CA 1
ATOM 980 C C . ARG A 1 123 ? -12.172 16.75 2.734 1 96.5 123 ARG A C 1
ATOM 982 O O . ARG A 1 123 ? -11.211 16.078 3.104 1 96.5 123 ARG A O 1
ATOM 989 N N . LEU A 1 124 ? -12.062 17.906 2.209 1 97.5 124 LEU A N 1
ATOM 990 C CA . LEU A 1 124 ? -10.75 18.531 2.107 1 97.5 124 LEU A CA 1
ATOM 991 C C . LEU A 1 124 ? -10.508 19.469 3.285 1 97.5 124 LEU A C 1
ATOM 993 O O . LEU A 1 124 ? -11.406 20.219 3.689 1 97.5 124 LEU A O 1
ATOM 997 N N . PHE A 1 125 ? -9.328 19.25 3.83 1 97.88 125 PHE A N 1
ATOM 998 C CA . PHE A 1 125 ? -8.891 20.234 4.812 1 97.88 125 PHE A CA 1
ATOM 999 C C . PHE A 1 125 ? -8.227 21.422 4.129 1 97.88 125 PHE A C 1
ATOM 1001 O O . PHE A 1 125 ? -7.473 21.25 3.17 1 97.88 125 PHE A O 1
ATOM 1008 N N . GLN A 1 126 ? -8.602 22.609 4.539 1 91.06 126 GLN A N 1
ATOM 1009 C CA . GLN A 1 126 ? -8 23.844 4.039 1 91.06 126 GLN A CA 1
ATOM 1010 C C . GLN A 1 126 ? -7.641 24.781 5.188 1 91.06 126 GLN A C 1
ATOM 1012 O O . GLN A 1 126 ? -8.328 24.828 6.207 1 91.06 126 GLN A O 1
ATOM 1017 N N . ILE A 1 127 ? -6.473 25.406 4.875 1 89.44 127 ILE A N 1
ATOM 1018 C CA . ILE A 1 127 ? -6.07 26.406 5.867 1 89.44 127 ILE A CA 1
ATOM 1019 C C . ILE A 1 127 ? -6.973 27.625 5.77 1 89.44 127 ILE A C 1
ATOM 1021 O O . ILE A 1 127 ? -7.23 28.141 4.672 1 89.44 127 ILE A O 1
ATOM 1025 N N . GLY A 1 128 ? -7.68 27.938 6.801 1 72.62 128 GLY A N 1
ATOM 1026 C CA . GLY A 1 128 ? -8.508 29.141 6.855 1 72.62 128 GLY A CA 1
ATOM 1027 C C . GLY A 1 128 ? -7.715 30.406 6.664 1 72.62 128 GLY A C 1
ATOM 1028 O O . GLY A 1 128 ? -6.5 30.438 6.879 1 72.62 128 GLY A O 1
ATOM 1029 N N . MET B 1 1 ? 8.109 -28.062 1.876 1 56.12 1 MET B N 1
ATOM 1030 C CA . MET B 1 1 ? 8.227 -27.109 0.77 1 56.12 1 MET B CA 1
ATOM 1031 C C . MET B 1 1 ? 7.957 -25.688 1.24 1 56.12 1 MET B C 1
ATOM 1033 O O . MET B 1 1 ? 6.996 -25.438 1.97 1 56.12 1 MET B O 1
ATOM 1037 N N . ARG B 1 2 ? 8.938 -24.609 1.135 1 80.12 2 ARG B N 1
ATOM 1038 C CA . ARG B 1 2 ? 8.766 -23.234 1.604 1 80.12 2 ARG B CA 1
ATOM 1039 C C . ARG B 1 2 ? 7.688 -22.516 0.799 1 80.12 2 ARG B C 1
ATOM 1041 O O . ARG B 1 2 ? 7.418 -22.875 -0.349 1 80.12 2 ARG B O 1
ATOM 1048 N N . GLY B 1 3 ? 6.586 -22.078 1.197 1 96.88 3 GLY B N 1
ATOM 1049 C CA . GLY B 1 3 ? 5.453 -21.359 0.651 1 96.88 3 GLY B CA 1
ATOM 1050 C C . GLY B 1 3 ? 5.855 -20.312 -0.38 1 96.88 3 GLY B C 1
ATOM 1051 O O . GLY B 1 3 ? 7.035 -19.969 -0.495 1 96.88 3 GLY B O 1
ATOM 1052 N N . VAL B 1 4 ? 4.922 -20.062 -1.33 1 98.69 4 VAL B N 1
ATOM 1053 C CA . VAL B 1 4 ? 5.176 -19.172 -2.455 1 98.69 4 VAL B CA 1
ATOM 1054 C C . VAL B 1 4 ? 4.211 -17.984 -2.404 1 98.69 4 VAL B C 1
ATOM 1056 O O . VAL B 1 4 ? 3.021 -18.156 -2.127 1 98.69 4 VAL B O 1
ATOM 1059 N N . VAL B 1 5 ? 4.75 -16.875 -2.693 1 98.75 5 VAL B N 1
ATOM 1060 C CA . VAL B 1 5 ? 3.934 -15.688 -2.938 1 98.75 5 VAL B CA 1
ATOM 1061 C C . VAL B 1 5 ? 3.852 -15.414 -4.438 1 98.75 5 VAL B C 1
ATOM 1063 O O . VAL B 1 5 ? 4.879 -15.281 -5.109 1 98.75 5 VAL B O 1
ATOM 1066 N N . PHE B 1 6 ? 2.586 -15.414 -4.93 1 98.62 6 PHE B N 1
ATOM 1067 C CA . PHE B 1 6 ? 2.371 -14.953 -6.293 1 98.62 6 PHE B CA 1
ATOM 1068 C C . PHE B 1 6 ? 2.277 -13.43 -6.34 1 98.62 6 PHE B C 1
ATOM 1070 O O . PHE B 1 6 ? 1.431 -12.836 -5.672 1 98.62 6 PHE B O 1
ATOM 1077 N N . ASP B 1 7 ? 3.141 -12.828 -7.066 1 97.62 7 ASP B N 1
ATOM 1078 C CA . ASP B 1 7 ? 2.932 -11.391 -7.23 1 97.62 7 ASP B CA 1
ATOM 1079 C C . ASP B 1 7 ? 1.854 -11.109 -8.273 1 97.62 7 ASP B C 1
ATOM 1081 O O . ASP B 1 7 ? 1.218 -12.031 -8.781 1 97.62 7 ASP B O 1
ATOM 1085 N N . THR B 1 8 ? 1.574 -9.898 -8.57 1 97.81 8 THR B N 1
ATOM 1086 C CA . THR B 1 8 ? 0.461 -9.5 -9.43 1 97.81 8 THR B CA 1
ATOM 1087 C C . THR B 1 8 ? 0.617 -10.086 -10.828 1 97.81 8 THR B C 1
ATOM 1089 O O . THR B 1 8 ? -0.356 -10.555 -11.422 1 97.81 8 THR B O 1
ATOM 1092 N N . SER B 1 9 ? 1.85 -10.133 -11.32 1 97.75 9 SER B N 1
ATOM 1093 C CA . SER B 1 9 ? 2.102 -10.602 -12.68 1 97.75 9 SER B CA 1
ATOM 1094 C C . SER B 1 9 ? 1.7 -12.062 -12.844 1 97.75 9 SER B C 1
ATOM 1096 O O . SER B 1 9 ? 1.176 -12.445 -13.891 1 97.75 9 SER B O 1
ATOM 1098 N N . ILE B 1 10 ? 1.929 -12.875 -11.852 1 98.5 10 ILE B N 1
ATOM 1099 C CA . ILE B 1 10 ? 1.594 -14.289 -11.914 1 98.5 10 ILE B CA 1
ATOM 1100 C C . ILE B 1 10 ? 0.08 -14.469 -11.812 1 98.5 10 ILE B C 1
ATOM 1102 O O . ILE B 1 10 ? -0.511 -15.258 -12.555 1 98.5 10 ILE B O 1
ATOM 1106 N N . TRP B 1 11 ? -0.567 -13.766 -10.961 1 98.5 11 TRP B N 1
ATOM 1107 C CA . TRP B 1 11 ? -2.018 -13.844 -10.82 1 98.5 11 TRP B CA 1
ATOM 1108 C C . TRP B 1 11 ? -2.717 -13.453 -12.117 1 98.5 11 TRP B C 1
ATOM 1110 O O . TRP B 1 11 ? -3.721 -14.062 -12.492 1 98.5 11 TRP B O 1
ATOM 1120 N N . ILE B 1 12 ? -2.246 -12.406 -12.742 1 98 12 ILE B N 1
ATOM 1121 C CA . ILE B 1 12 ? -2.828 -11.961 -14.008 1 98 12 ILE B CA 1
ATOM 1122 C C . ILE B 1 12 ? -2.781 -13.094 -15.023 1 98 12 ILE B C 1
ATOM 1124 O O . ILE B 1 12 ? -3.791 -13.406 -15.664 1 98 12 ILE B O 1
ATOM 1128 N N . GLU B 1 13 ? -1.655 -13.742 -15.164 1 97.94 13 GLU B N 1
ATOM 1129 C CA . GLU B 1 13 ? -1.517 -14.852 -16.109 1 97.94 13 GLU B CA 1
ATOM 1130 C C . GLU B 1 13 ? -2.398 -16.031 -15.711 1 97.94 13 GLU B C 1
ATOM 1132 O O . GLU B 1 13 ? -2.99 -16.688 -16.562 1 97.94 13 GLU B O 1
ATOM 1137 N N . TYR B 1 14 ? -2.479 -16.266 -14.422 1 98.19 14 TYR B N 1
ATOM 1138 C CA . TYR B 1 14 ? -3.324 -17.344 -13.922 1 98.19 14 TYR B CA 1
ATOM 1139 C C . TYR B 1 14 ? -4.785 -17.094 -14.266 1 98.19 14 TYR B C 1
ATOM 1141 O O . TYR B 1 14 ? -5.469 -17.984 -14.773 1 98.19 14 TYR B O 1
ATOM 1149 N N . LEU B 1 15 ? -5.23 -15.898 -14.031 1 97 15 LEU B N 1
ATOM 1150 C CA . LEU B 1 15 ? -6.629 -15.539 -14.242 1 97 15 LEU B CA 1
ATOM 1151 C C . LEU B 1 15 ? -6.973 -15.539 -15.727 1 97 15 LEU B C 1
ATOM 1153 O O . LEU B 1 15 ? -8.125 -15.781 -16.109 1 97 15 LEU B O 1
ATOM 1157 N N . LYS B 1 16 ? -5.957 -15.391 -16.531 1 96.06 16 LYS B N 1
ATOM 1158 C CA . LYS B 1 16 ? -6.148 -15.422 -17.984 1 96.06 16 LYS B CA 1
ATOM 1159 C C . LYS B 1 16 ? -6.164 -16.859 -18.5 1 96.06 16 LYS B C 1
ATOM 1161 O O . LYS B 1 16 ? -6.457 -17.109 -19.672 1 96.06 16 LYS B O 1
ATOM 1166 N N . GLY B 1 17 ? -5.773 -17.766 -17.625 1 96.69 17 GLY B N 1
ATOM 1167 C CA . GLY B 1 17 ? -5.73 -19.172 -18.031 1 96.69 17 GLY B CA 1
ATOM 1168 C C . GLY B 1 17 ? -4.5 -19.516 -18.844 1 96.69 17 GLY B C 1
ATOM 1169 O O . GLY B 1 17 ? -4.523 -20.453 -19.641 1 96.69 17 GLY B O 1
ATOM 1170 N N . ASN B 1 18 ? -3.455 -18.719 -18.734 1 97.69 18 ASN B N 1
ATOM 1171 C CA . ASN B 1 18 ? -2.221 -19 -19.453 1 97.69 18 ASN B CA 1
ATOM 1172 C C . ASN B 1 18 ? -1.648 -20.375 -19.078 1 97.69 18 ASN B C 1
ATOM 1174 O O . ASN B 1 18 ? -1.268 -20.578 -17.922 1 97.69 18 ASN B O 1
ATOM 1178 N N . PRO B 1 19 ? -1.48 -21.25 -20.016 1 96.56 19 PRO B N 1
ATOM 1179 C CA . PRO B 1 19 ? -1.042 -22.609 -19.703 1 96.56 19 PRO B CA 1
ATOM 1180 C C . PRO B 1 19 ? 0.38 -22.656 -19.141 1 96.56 19 PRO B C 1
ATOM 1182 O O . PRO B 1 19 ? 0.74 -23.594 -18.438 1 96.56 19 PRO B O 1
ATOM 1185 N N . ASP B 1 20 ? 1.151 -21.688 -19.422 1 96.5 20 ASP B N 1
ATOM 1186 C CA . ASP B 1 20 ? 2.543 -21.656 -18.969 1 96.5 20 ASP B CA 1
ATOM 1187 C C . ASP B 1 20 ? 2.635 -21.594 -17.453 1 96.5 20 ASP B C 1
ATOM 1189 O O . ASP B 1 20 ? 3.635 -22.016 -16.875 1 96.5 20 ASP B O 1
ATOM 1193 N N . VAL B 1 21 ? 1.603 -21.047 -16.766 1 97.81 21 VAL B N 1
ATOM 1194 C CA . VAL B 1 21 ? 1.702 -20.906 -15.312 1 97.81 21 VAL B CA 1
ATOM 1195 C C . VAL B 1 21 ? 0.513 -21.594 -14.641 1 97.81 21 VAL B C 1
ATOM 1197 O O . VAL B 1 21 ? 0.56 -21.922 -13.453 1 97.81 21 VAL B O 1
ATOM 1200 N N . PHE B 1 22 ? -0.543 -21.891 -15.359 1 97.81 22 PHE B N 1
ATOM 1201 C CA . PHE B 1 22 ? -1.84 -22.25 -14.805 1 97.81 22 PHE B CA 1
ATOM 1202 C C . PHE B 1 22 ? -1.738 -23.547 -13.992 1 97.81 22 PHE B C 1
ATOM 1204 O O . PHE B 1 22 ? -2.176 -23.594 -12.844 1 97.81 22 PHE B O 1
ATOM 1211 N N . LEU B 1 23 ? -1.164 -24.531 -14.547 1 97.25 23 LEU B N 1
ATOM 1212 C CA . LEU B 1 23 ? -1.115 -25.844 -13.891 1 97.25 23 LEU B CA 1
ATOM 1213 C C . LEU B 1 23 ? -0.272 -25.781 -12.617 1 97.25 23 LEU B C 1
ATOM 1215 O O . LEU B 1 23 ? -0.64 -26.359 -11.594 1 97.25 23 LEU B O 1
ATOM 1219 N N . THR B 1 24 ? 0.842 -25.125 -12.727 1 97.88 24 THR B N 1
ATOM 1220 C CA . THR B 1 24 ? 1.694 -24.969 -11.547 1 97.88 24 THR B CA 1
ATOM 1221 C C . THR B 1 24 ? 0.975 -24.188 -10.461 1 97.88 24 THR B C 1
ATOM 1223 O O . THR B 1 24 ? 1.038 -24.531 -9.281 1 97.88 24 THR B O 1
ATOM 1226 N N . CYS B 1 25 ? 0.294 -23.109 -10.82 1 98.12 25 CYS B N 1
ATOM 1227 C CA . CYS B 1 25 ? -0.495 -22.344 -9.859 1 98.12 25 CYS B CA 1
ATOM 1228 C C . CYS B 1 25 ? -1.532 -23.219 -9.172 1 98.12 25 CYS B C 1
ATOM 1230 O O . CYS B 1 25 ? -1.658 -23.203 -7.949 1 98.12 25 CYS B O 1
ATOM 1232 N N . GLN B 1 26 ? -2.221 -24.031 -9.961 1 97.31 26 GLN B N 1
ATOM 1233 C CA . GLN B 1 26 ? -3.26 -24.906 -9.422 1 97.31 26 GLN B CA 1
ATOM 1234 C C . GLN B 1 26 ? -2.684 -25.875 -8.398 1 97.31 26 GLN B C 1
ATOM 1236 O O . GLN B 1 26 ? -3.264 -26.078 -7.332 1 97.31 26 GLN B O 1
ATOM 1241 N N . GLU B 1 27 ? -1.62 -26.422 -8.727 1 96.94 27 GLU B N 1
ATOM 1242 C CA . GLU B 1 27 ? -0.973 -27.375 -7.832 1 96.94 27 GLU B CA 1
ATOM 1243 C C . GLU B 1 27 ? -0.589 -26.719 -6.508 1 96.94 27 GLU B C 1
ATOM 1245 O O . GLU B 1 27 ? -0.847 -27.281 -5.438 1 96.94 27 GLU B O 1
ATOM 1250 N N . LEU B 1 28 ? 0.049 -25.594 -6.582 1 97.75 28 LEU B N 1
ATOM 1251 C CA . LEU B 1 28 ? 0.477 -24.891 -5.383 1 97.75 28 LEU B CA 1
ATOM 1252 C C . LEU B 1 28 ? -0.722 -24.484 -4.531 1 97.75 28 LEU B C 1
ATOM 1254 O O . LEU B 1 28 ? -0.675 -24.562 -3.303 1 97.75 28 LEU B O 1
ATOM 1258 N N . LEU B 1 29 ? -1.776 -24.062 -5.152 1 97.38 29 LEU B N 1
ATOM 1259 C CA . LEU B 1 29 ? -2.994 -23.672 -4.453 1 97.38 29 LEU B CA 1
ATOM 1260 C C . LEU B 1 29 ? -3.631 -24.859 -3.752 1 97.38 29 LEU B C 1
ATOM 1262 O O . LEU B 1 29 ? -4.02 -24.766 -2.586 1 97.38 29 LEU B O 1
ATOM 1266 N N . GLU B 1 30 ? -3.664 -25.906 -4.426 1 96.44 30 GLU B N 1
ATOM 1267 C CA . GLU B 1 30 ? -4.262 -27.125 -3.869 1 96.44 30 GLU B CA 1
ATOM 1268 C C . GLU B 1 30 ? -3.443 -27.641 -2.695 1 96.44 30 GLU B C 1
ATOM 1270 O O . GLU B 1 30 ? -3.998 -28.219 -1.755 1 96.44 30 GLU B O 1
ATOM 1275 N N . ASP B 1 31 ? -2.182 -27.422 -2.771 1 96.44 31 ASP B N 1
ATOM 1276 C CA . ASP B 1 31 ? -1.283 -27.891 -1.72 1 96.44 31 ASP B CA 1
ATOM 1277 C C . ASP B 1 31 ? -1.218 -26.891 -0.567 1 96.44 31 ASP B C 1
ATOM 1279 O O . ASP B 1 31 ? -0.446 -27.078 0.376 1 96.44 31 ASP B O 1
ATOM 1283 N N . ASN B 1 32 ? -2.025 -25.828 -0.632 1 96.25 32 ASN B N 1
ATOM 1284 C CA . ASN B 1 32 ? -2.037 -24.781 0.386 1 96.25 32 ASN B CA 1
ATOM 1285 C C . ASN B 1 32 ? -0.642 -24.203 0.615 1 96.25 32 ASN B C 1
ATOM 1287 O O . ASN B 1 32 ? -0.228 -24 1.759 1 96.25 32 ASN B O 1
ATOM 1291 N N . ARG B 1 33 ? 0.01 -23.938 -0.528 1 97.81 33 ARG B N 1
ATOM 1292 C CA . ARG B 1 33 ? 1.384 -23.453 -0.442 1 97.81 33 ARG B CA 1
ATOM 1293 C C . ARG B 1 33 ? 1.484 -22.016 -0.899 1 97.81 33 ARG B C 1
ATOM 1295 O O . ARG B 1 33 ? 2.582 -21.453 -0.982 1 97.81 33 ARG B O 1
ATOM 1302 N N . VAL B 1 34 ? 0.371 -21.391 -1.178 1 98.69 34 VAL B N 1
ATOM 1303 C CA . VAL B 1 34 ? 0.36 -20.016 -1.679 1 98.69 34 VAL B CA 1
ATOM 1304 C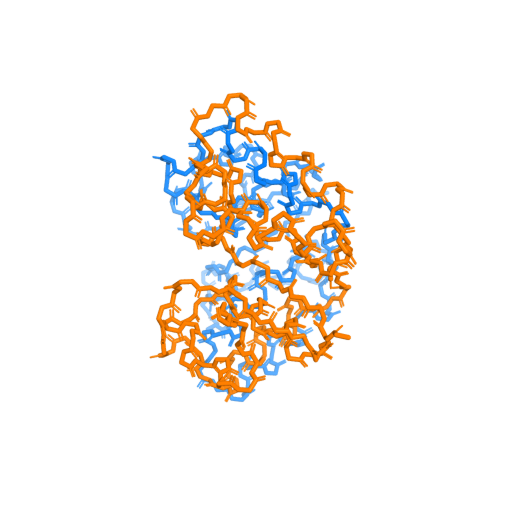 C . VAL B 1 34 ? -0.042 -19.062 -0.559 1 98.69 34 VAL B C 1
ATOM 1306 O O . VAL B 1 34 ? -0.987 -19.328 0.187 1 98.69 34 VAL B O 1
ATOM 1309 N N . PHE B 1 35 ? 0.682 -17.969 -0.496 1 98.56 35 PHE B N 1
ATOM 1310 C CA . PHE B 1 35 ? 0.4 -16.891 0.455 1 98.56 35 PHE B CA 1
ATOM 1311 C C . PHE B 1 35 ? 0.172 -15.578 -0.27 1 98.56 35 PHE B C 1
ATOM 1313 O O . PHE B 1 35 ? 0.616 -15.398 -1.406 1 98.56 35 PHE B O 1
ATOM 1320 N N . GLY B 1 36 ? -0.534 -14.711 0.364 1 98.25 36 GLY B N 1
ATOM 1321 C CA . GLY B 1 36 ? -0.879 -13.461 -0.291 1 98.25 36 GLY B CA 1
ATOM 1322 C C . GLY B 1 36 ? -0.722 -12.25 0.612 1 98.25 36 GLY B C 1
ATOM 1323 O O . GLY B 1 36 ? -0.308 -12.383 1.766 1 98.25 36 GLY B O 1
ATOM 1324 N N . LEU B 1 37 ? -0.937 -11.125 0.093 1 98.75 37 LEU B N 1
ATOM 1325 C CA . LEU B 1 37 ? -1.013 -9.828 0.747 1 98.75 37 LEU B CA 1
ATOM 1326 C C . LEU B 1 37 ? -2.199 -9.023 0.225 1 98.75 37 LEU B C 1
ATOM 1328 O O . LEU B 1 37 ? -2.5 -9.055 -0.97 1 98.75 37 LEU B O 1
ATOM 1332 N N . GLU B 1 38 ? -2.797 -8.297 1.111 1 98.75 38 GLU B N 1
ATOM 1333 C CA . GLU B 1 38 ? -3.906 -7.445 0.686 1 98.75 38 GLU B CA 1
ATOM 1334 C C . GLU B 1 38 ? -3.492 -6.535 -0.466 1 98.75 38 GLU B C 1
ATOM 1336 O O . GLU B 1 38 ? -4.273 -6.301 -1.391 1 98.75 38 GLU B O 1
ATOM 1341 N N . LEU B 1 39 ? -2.271 -6.035 -0.428 1 98.81 39 LEU B N 1
ATOM 1342 C CA . LEU B 1 39 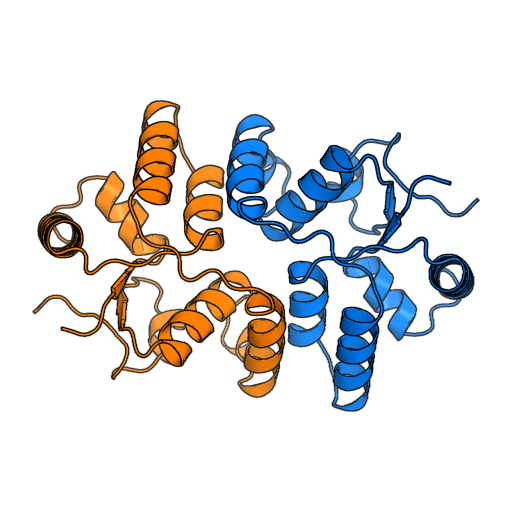? -1.801 -5.094 -1.437 1 98.81 39 LEU B CA 1
ATOM 1343 C C . LEU B 1 39 ? -1.835 -5.719 -2.826 1 98.81 39 LEU B C 1
ATOM 1345 O O . LEU B 1 39 ? -2.164 -5.051 -3.807 1 98.81 39 LEU B O 1
ATOM 1349 N N . ILE B 1 40 ? -1.478 -6.98 -2.934 1 98.81 40 ILE B N 1
ATOM 1350 C CA . ILE B 1 40 ? -1.439 -7.668 -4.223 1 98.81 40 ILE B CA 1
ATOM 1351 C C . ILE B 1 40 ? -2.854 -7.781 -4.785 1 98.81 40 ILE B C 1
ATOM 1353 O O . ILE B 1 40 ? -3.105 -7.395 -5.93 1 98.81 40 ILE B O 1
ATOM 1357 N N . PHE B 1 41 ? -3.754 -8.195 -3.984 1 98.75 41 PHE B N 1
ATOM 1358 C CA . PHE B 1 41 ? -5.117 -8.414 -4.449 1 98.75 41 PHE B CA 1
ATOM 1359 C C . PHE B 1 41 ? -5.82 -7.082 -4.699 1 98.75 41 PHE B C 1
ATOM 1361 O O . PHE B 1 41 ? -6.652 -6.973 -5.605 1 98.75 41 PHE B O 1
ATOM 1368 N N . ALA B 1 42 ? -5.48 -6.078 -3.865 1 98.81 42 ALA B N 1
ATOM 1369 C CA . ALA B 1 42 ? -6.043 -4.75 -4.094 1 98.81 42 ALA B CA 1
ATOM 1370 C C . ALA B 1 42 ? -5.613 -4.199 -5.449 1 98.81 42 ALA B C 1
ATOM 1372 O O . ALA B 1 42 ? -6.418 -3.596 -6.164 1 98.81 42 ALA B O 1
ATOM 1373 N N . GLU B 1 43 ? -4.375 -4.406 -5.793 1 98.31 43 GLU B N 1
ATOM 1374 C CA . GLU B 1 43 ? -3.891 -3.959 -7.094 1 98.31 43 GLU B CA 1
ATOM 1375 C C . GLU B 1 43 ? -4.598 -4.699 -8.227 1 98.31 43 GLU B C 1
ATOM 1377 O O . GLU B 1 43 ? -4.957 -4.094 -9.242 1 98.31 43 GLU B O 1
ATOM 1382 N N . LEU B 1 44 ? -4.797 -5.973 -8.102 1 98.44 44 LEU B N 1
ATOM 1383 C CA . LEU B 1 44 ? -5.523 -6.762 -9.086 1 98.44 44 LEU B CA 1
ATOM 1384 C C . LEU B 1 44 ? -6.949 -6.246 -9.25 1 98.44 44 LEU B C 1
ATOM 1386 O O . LEU B 1 44 ? -7.449 -6.133 -10.375 1 98.44 44 LEU B O 1
ATOM 1390 N N . LEU B 1 45 ? -7.562 -5.895 -8.109 1 98.56 45 LEU B N 1
ATOM 1391 C CA . LEU B 1 45 ? -8.93 -5.383 -8.148 1 98.56 45 LEU B CA 1
ATOM 1392 C C . LEU B 1 45 ? -8.984 -4.059 -8.906 1 98.56 45 LEU B C 1
ATOM 1394 O O . LEU B 1 45 ? -9.891 -3.842 -9.719 1 98.56 45 LEU B O 1
ATOM 1398 N N . GLN B 1 46 ? -8.023 -3.225 -8.68 1 97.44 46 GLN B N 1
ATOM 1399 C CA . GLN B 1 46 ? -7.973 -1.95 -9.391 1 97.44 46 GLN B CA 1
ATOM 1400 C C . GLN B 1 46 ? -7.91 -2.162 -10.898 1 97.44 46 GLN B C 1
ATOM 1402 O O . GLN B 1 46 ? -8.453 -1.365 -11.672 1 97.44 46 GLN B O 1
ATOM 1407 N N . GLY B 1 47 ? -7.25 -3.197 -11.312 1 95.88 47 GLY B N 1
ATOM 1408 C CA . GLY B 1 47 ? -7.008 -3.439 -12.719 1 95.88 47 GLY B CA 1
ATOM 1409 C C . GLY B 1 47 ? -8 -4.402 -13.344 1 95.88 47 GLY B C 1
ATOM 1410 O O . GLY B 1 47 ? -7.93 -4.695 -14.539 1 95.88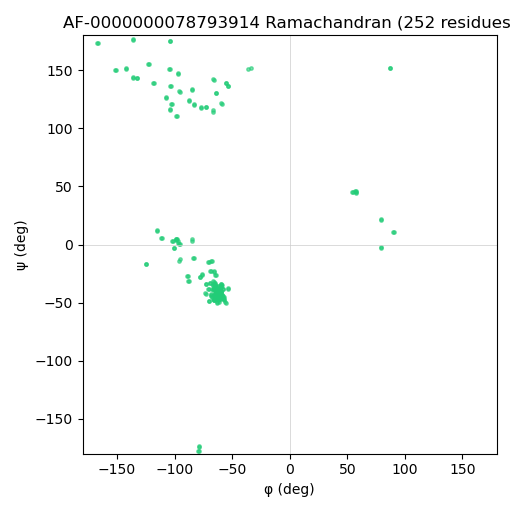 47 GLY B O 1
ATOM 1411 N N . ALA B 1 48 ? -8.945 -4.84 -12.594 1 96.81 48 ALA B N 1
ATOM 1412 C CA . ALA B 1 48 ? -9.867 -5.871 -13.062 1 96.81 48 ALA B CA 1
ATOM 1413 C C . ALA B 1 48 ? -10.742 -5.348 -14.195 1 96.81 48 ALA B C 1
ATOM 1415 O O . ALA B 1 48 ? -11.195 -4.199 -14.156 1 96.81 48 ALA B O 1
ATOM 1416 N N . LYS B 1 49 ? -11.039 -6.176 -15.188 1 91.12 49 LYS B N 1
ATOM 1417 C CA . LYS B 1 49 ? -11.719 -5.734 -16.406 1 91.12 49 LYS B CA 1
ATOM 1418 C C . LYS B 1 49 ? -13.219 -5.98 -16.312 1 91.12 49 LYS B C 1
ATOM 1420 O O . LYS B 1 49 ? -13.992 -5.445 -17.109 1 91.12 49 LYS B O 1
ATOM 1425 N N . GLY B 1 50 ? -13.75 -6.766 -15.367 1 92.12 50 GLY B N 1
ATOM 1426 C CA . GLY B 1 50 ? -15.18 -7.043 -15.281 1 92.12 50 GLY B CA 1
ATOM 1427 C C . GLY B 1 50 ? -15.578 -7.688 -13.961 1 92.12 50 GLY B C 1
ATOM 1428 O O . GLY B 1 50 ? -14.727 -7.949 -13.109 1 92.12 50 GLY B O 1
ATOM 1429 N N . LYS B 1 51 ? -16.969 -7.816 -13.836 1 95.06 51 LYS B N 1
ATOM 1430 C CA . LYS B 1 51 ? -17.562 -8.32 -12.602 1 95.06 51 LYS B CA 1
ATOM 1431 C C . LYS B 1 51 ? -17.062 -9.727 -12.289 1 95.06 51 LYS B C 1
ATOM 1433 O O . LYS B 1 51 ? -16.781 -10.047 -11.125 1 95.06 51 LYS B O 1
ATOM 1438 N N . ARG B 1 52 ? -16.922 -10.562 -13.25 1 96.5 52 ARG B N 1
ATOM 1439 C CA . ARG B 1 52 ? -16.484 -11.93 -13.039 1 96.5 52 ARG B CA 1
ATOM 1440 C C . ARG B 1 52 ? -15.055 -11.961 -12.492 1 96.5 52 ARG B C 1
ATOM 1442 O O . ARG B 1 52 ? -14.758 -12.711 -11.562 1 96.5 52 ARG B O 1
ATOM 1449 N N . GLU B 1 53 ? -14.203 -11.18 -13.125 1 97.19 53 GLU B N 1
ATOM 1450 C CA . GLU B 1 53 ? -12.82 -11.125 -12.656 1 97.19 53 GLU B CA 1
ATOM 1451 C C . GLU B 1 53 ? -12.742 -10.602 -11.227 1 97.19 53 GLU B C 1
ATOM 1453 O O . GLU B 1 53 ? -11.977 -11.109 -10.414 1 97.19 53 GLU B O 1
ATOM 1458 N N . VAL B 1 54 ? -13.523 -9.586 -10.922 1 98.19 54 VAL B N 1
ATOM 1459 C CA . VAL B 1 54 ? -13.57 -9.039 -9.57 1 98.19 54 VAL B CA 1
ATOM 1460 C C . VAL B 1 54 ? -13.969 -10.133 -8.586 1 98.19 54 VAL B C 1
ATOM 1462 O O . VAL B 1 54 ? -13.32 -10.305 -7.547 1 98.19 54 VAL B O 1
ATOM 1465 N N . GLU B 1 55 ? -14.961 -10.867 -8.938 1 97.94 55 GLU B N 1
ATOM 1466 C CA . GLU B 1 55 ? -15.445 -11.938 -8.062 1 97.94 55 GLU B CA 1
ATOM 1467 C C . GLU B 1 55 ? -14.367 -13 -7.848 1 97.94 55 GLU B C 1
ATOM 1469 O O . GLU B 1 55 ? -14.188 -13.484 -6.73 1 97.94 55 GLU B O 1
ATOM 1474 N N . MET B 1 56 ? -13.695 -13.336 -8.859 1 97.62 56 MET B N 1
ATOM 1475 C CA . MET B 1 56 ? -12.625 -14.328 -8.758 1 97.62 56 MET B CA 1
ATOM 1476 C C . MET B 1 56 ? -11.508 -13.828 -7.855 1 97.62 56 MET B C 1
ATOM 1478 O O . MET B 1 56 ? -10.984 -14.578 -7.027 1 97.62 56 MET B O 1
ATOM 1482 N N . ILE B 1 57 ? -11.141 -12.578 -8.016 1 98.5 57 ILE B N 1
ATOM 1483 C CA . ILE B 1 57 ? -10.062 -12 -7.219 1 98.5 57 ILE B CA 1
ATOM 1484 C C . ILE B 1 57 ? -10.469 -11.977 -5.746 1 98.5 57 ILE B C 1
ATOM 1486 O O . ILE B 1 57 ? -9.664 -12.328 -4.871 1 98.5 57 ILE B O 1
ATOM 1490 N N . VAL B 1 58 ? -11.672 -11.602 -5.473 1 98.25 58 VAL B N 1
ATOM 1491 C CA . VAL B 1 58 ? -12.172 -11.555 -4.102 1 98.25 58 VAL B CA 1
ATOM 1492 C C . VAL B 1 58 ? -12.172 -12.969 -3.508 1 98.25 58 VAL B C 1
ATOM 1494 O O . VAL B 1 58 ? -11.781 -13.164 -2.355 1 98.25 58 VAL B O 1
ATOM 1497 N N . GLN B 1 59 ? -12.586 -13.906 -4.297 1 98 59 GLN B N 1
ATOM 1498 C CA . GLN B 1 59 ? -12.586 -15.297 -3.836 1 98 59 GLN B CA 1
ATOM 1499 C C . GLN B 1 59 ? -11.172 -15.773 -3.518 1 98 59 GLN B C 1
ATOM 1501 O O . GLN B 1 59 ? -10.945 -16.406 -2.486 1 98 59 GLN B O 1
ATOM 1506 N N . LEU B 1 60 ? -10.266 -15.484 -4.363 1 97.69 60 LEU B N 1
ATOM 1507 C CA . LEU B 1 60 ? -8.875 -15.859 -4.141 1 97.69 60 LEU B CA 1
ATOM 1508 C C . LEU B 1 60 ? -8.328 -15.195 -2.879 1 97.69 60 LEU B C 1
ATOM 1510 O O . LEU B 1 60 ? -7.676 -15.852 -2.061 1 97.69 60 LEU B O 1
ATOM 1514 N N . ALA B 1 61 ? -8.594 -13.93 -2.691 1 98.06 61 ALA B N 1
ATOM 1515 C CA . ALA B 1 61 ? -8.109 -13.188 -1.529 1 98.06 61 ALA B CA 1
ATOM 1516 C C . ALA B 1 61 ? -8.617 -13.812 -0.233 1 98.06 61 ALA B C 1
ATOM 1518 O O . ALA B 1 61 ? -7.926 -13.797 0.787 1 98.06 61 ALA B O 1
ATOM 1519 N N . ASN B 1 62 ? -9.82 -14.352 -0.284 1 97.12 62 ASN B N 1
ATOM 1520 C CA . ASN B 1 62 ? -10.43 -14.945 0.901 1 97.12 62 ASN B CA 1
ATOM 1521 C C . ASN B 1 62 ? -9.867 -16.328 1.187 1 97.12 62 ASN B C 1
ATOM 1523 O O . ASN B 1 62 ? -9.828 -16.766 2.338 1 97.12 62 ASN B O 1
ATOM 1527 N N . LEU B 1 63 ? -9.43 -16.984 0.186 1 95.94 63 LEU B N 1
ATOM 1528 C CA . LEU B 1 63 ? -8.984 -18.375 0.309 1 95.94 63 LEU B CA 1
ATOM 1529 C C . LEU B 1 63 ? -7.512 -18.438 0.681 1 95.94 63 LEU B C 1
ATOM 1531 O O . LEU B 1 63 ? -7.078 -19.375 1.355 1 95.94 63 LEU B O 1
ATOM 1535 N N . ILE B 1 64 ? -6.754 -17.5 0.25 1 97.69 64 ILE B N 1
ATOM 1536 C CA . ILE B 1 64 ? -5.305 -17.516 0.396 1 97.69 64 ILE B CA 1
ATOM 1537 C C . ILE B 1 64 ? -4.918 -16.906 1.747 1 97.69 64 ILE B C 1
ATOM 1539 O O . ILE B 1 64 ? -5.328 -15.797 2.082 1 97.69 64 ILE B O 1
ATOM 1543 N N . PRO B 1 65 ? -4.152 -17.719 2.562 1 97.81 65 PRO B N 1
ATOM 1544 C CA . PRO B 1 65 ? -3.668 -17.109 3.807 1 97.81 65 PRO B CA 1
ATOM 1545 C C . PRO B 1 65 ? -2.881 -15.828 3.576 1 97.81 65 PRO B C 1
ATOM 1547 O O . PRO B 1 65 ? -2.045 -15.766 2.67 1 97.81 65 PRO B O 1
ATOM 1550 N N . SER B 1 66 ? -3.113 -14.852 4.422 1 98.19 66 SER B N 1
ATOM 1551 C CA . SER B 1 66 ? -2.5 -13.531 4.262 1 98.19 66 SER B CA 1
ATOM 1552 C C . SER B 1 66 ? -1.252 -13.398 5.125 1 98.19 66 SER B C 1
ATOM 1554 O O . SER B 1 66 ? -1.217 -13.891 6.258 1 98.19 66 SER B O 1
ATOM 1556 N N . LEU B 1 67 ? -0.302 -12.656 4.633 1 98.38 67 LEU B N 1
ATOM 1557 C CA . LEU B 1 67 ? 0.918 -12.359 5.371 1 98.38 67 LEU B CA 1
ATOM 1558 C C . LEU B 1 67 ? 0.831 -10.984 6.031 1 98.38 67 LEU B C 1
ATOM 1560 O O . LEU B 1 67 ? 1.788 -10.531 6.664 1 98.38 67 LEU B O 1
ATOM 1564 N N . ASP B 1 68 ? -0.286 -10.328 5.945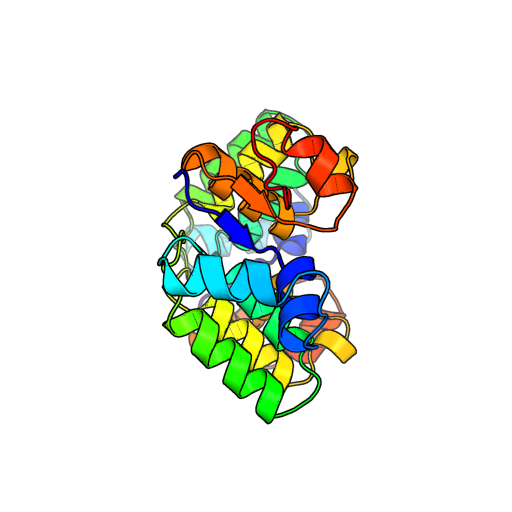 1 98.56 68 ASP B N 1
ATOM 1565 C CA . ASP B 1 68 ? -0.435 -8.984 6.488 1 98.56 68 ASP B CA 1
ATOM 1566 C C . ASP B 1 68 ? -0.279 -8.984 8.008 1 98.56 68 ASP B C 1
ATOM 1568 O O . ASP B 1 68 ? -0.837 -9.844 8.695 1 98.56 68 ASP B O 1
ATOM 1572 N N . GLU B 1 69 ? 0.526 -8.117 8.422 1 97.69 69 GLU B N 1
ATOM 1573 C CA . GLU B 1 69 ? 0.754 -7.93 9.852 1 97.69 69 GLU B CA 1
ATOM 1574 C C . GLU B 1 69 ? 0.928 -6.453 10.188 1 97.69 69 GLU B C 1
ATOM 1576 O O . GLU B 1 69 ? 1.362 -5.664 9.352 1 97.69 69 GLU B O 1
ATOM 1581 N N . PRO B 1 70 ? 0.524 -6.133 11.469 1 97.31 70 PRO B N 1
ATOM 1582 C CA . PRO B 1 70 ? 0.785 -4.75 11.875 1 97.31 70 PRO B CA 1
ATOM 1583 C C . PRO B 1 70 ? 2.246 -4.344 11.688 1 97.31 70 PRO B C 1
ATOM 1585 O O . PRO B 1 70 ? 3.148 -5.148 11.93 1 97.31 70 PRO B O 1
ATOM 1588 N N . TYR B 1 71 ? 2.463 -3.164 11.164 1 97.88 71 TYR B N 1
ATOM 1589 C CA . TYR B 1 71 ? 3.756 -2.494 11.062 1 97.88 71 TYR B CA 1
ATOM 1590 C C . TYR B 1 71 ? 4.566 -3.049 9.898 1 97.88 71 TYR B C 1
ATOM 1592 O O . TYR B 1 71 ? 5.637 -2.525 9.578 1 97.88 71 TYR B O 1
ATOM 1600 N N . HIS B 1 72 ? 4.07 -4.02 9.203 1 98.62 72 HIS B N 1
ATOM 1601 C CA . HIS B 1 72 ? 4.844 -4.598 8.109 1 98.62 72 HIS B CA 1
ATOM 1602 C C . HIS B 1 72 ? 5.102 -3.574 7.012 1 98.62 72 HIS B C 1
ATOM 1604 O O . HIS B 1 72 ? 6.199 -3.525 6.449 1 98.62 72 HIS B O 1
ATOM 1610 N N . ILE B 1 73 ? 4.152 -2.752 6.77 1 98.81 73 ILE B N 1
ATOM 1611 C CA . ILE B 1 73 ? 4.273 -1.804 5.668 1 98.81 73 ILE B CA 1
ATOM 1612 C C . ILE B 1 73 ? 5.316 -0.743 6.012 1 98.81 73 ILE B C 1
ATOM 1614 O O . ILE B 1 73 ? 6.203 -0.452 5.211 1 98.81 73 ILE B O 1
ATOM 1618 N N . ILE B 1 74 ? 5.219 -0.172 7.18 1 98.69 74 ILE B N 1
ATOM 1619 C CA . ILE B 1 74 ? 6.191 0.853 7.539 1 98.69 74 ILE B CA 1
ATOM 1620 C C . ILE B 1 74 ? 7.586 0.231 7.641 1 98.69 74 ILE B C 1
ATOM 1622 O O . ILE B 1 74 ? 8.578 0.854 7.258 1 98.69 74 ILE B O 1
ATOM 1626 N N . GLU B 1 75 ? 7.699 -0.995 8.164 1 98.56 75 GLU B N 1
ATOM 1627 C CA . GLU B 1 75 ? 8.969 -1.715 8.172 1 98.56 75 GLU B CA 1
ATOM 1628 C C . GLU B 1 75 ? 9.516 -1.889 6.758 1 98.56 75 GLU B C 1
ATOM 1630 O O . GLU B 1 75 ? 10.727 -1.823 6.539 1 98.56 75 GLU B O 1
ATOM 1635 N N . SER B 1 76 ? 8.648 -2.137 5.836 1 98.81 76 SER B N 1
ATOM 1636 C CA . SER B 1 76 ? 9.055 -2.293 4.441 1 98.81 76 SER B CA 1
ATOM 1637 C C . SER B 1 76 ? 9.602 -0.986 3.875 1 98.81 76 SER B C 1
ATOM 1639 O O . SER B 1 76 ? 10.508 -0.997 3.039 1 98.81 76 SER B O 1
ATOM 1641 N N . GLY B 1 77 ? 8.984 0.155 4.277 1 98.69 77 GLY B N 1
ATOM 1642 C CA . GLY B 1 77 ? 9.547 1.44 3.895 1 98.69 77 GLY B CA 1
ATOM 1643 C C . GLY B 1 77 ? 10.969 1.635 4.379 1 98.69 77 GLY B C 1
ATOM 1644 O O . GLY B 1 77 ? 11.828 2.102 3.629 1 98.69 77 GLY B O 1
ATOM 1645 N N . LEU B 1 78 ? 11.18 1.256 5.621 1 98.25 78 LEU B N 1
ATOM 1646 C CA . LEU B 1 78 ? 12.508 1.349 6.203 1 98.25 78 LEU B CA 1
ATOM 1647 C C . LEU B 1 78 ? 13.492 0.447 5.465 1 98.25 78 LEU B C 1
ATOM 1649 O O . LEU B 1 78 ? 14.617 0.861 5.16 1 98.25 78 LEU B O 1
ATOM 1653 N N . LEU B 1 79 ? 13.07 -0.762 5.219 1 98.12 79 LEU B N 1
ATOM 1654 C CA . LEU B 1 79 ? 13.898 -1.709 4.477 1 98.12 79 LEU B CA 1
ATOM 1655 C C . LEU B 1 79 ? 14.219 -1.175 3.086 1 98.12 79 LEU B C 1
ATOM 1657 O O . LEU B 1 79 ? 15.359 -1.288 2.623 1 98.12 79 LEU B O 1
ATOM 1661 N N . SER B 1 80 ? 13.203 -0.616 2.428 1 98.31 80 SER B N 1
ATOM 1662 C CA . SER B 1 80 ? 13.391 -0.053 1.093 1 98.31 80 SER B CA 1
ATOM 1663 C C . SER B 1 80 ? 14.453 1.044 1.098 1 98.31 80 SER B C 1
ATOM 1665 O O . SER B 1 80 ? 15.273 1.121 0.186 1 98.31 80 SER B O 1
ATOM 1667 N N . LYS B 1 81 ? 14.359 1.911 2.111 1 97.56 81 LYS B N 1
ATOM 1668 C CA . LYS B 1 81 ? 15.359 2.961 2.27 1 97.56 81 LYS B CA 1
ATOM 1669 C C . LYS B 1 81 ? 16.75 2.365 2.477 1 97.56 81 LYS B C 1
ATOM 1671 O O . LYS B 1 81 ? 17.703 2.75 1.796 1 97.56 81 LYS B O 1
ATOM 1676 N N . LYS B 1 82 ? 16.859 1.414 3.318 1 96.38 82 LYS B N 1
ATOM 1677 C CA . LYS B 1 82 ? 18.125 0.789 3.68 1 96.38 82 LYS B CA 1
ATOM 1678 C C . LYS B 1 82 ? 18.766 0.094 2.479 1 96.38 82 LYS B C 1
ATOM 1680 O O . LYS B 1 82 ? 19.969 0.196 2.262 1 96.38 82 LYS B O 1
ATOM 1685 N N . GLU B 1 83 ? 17.938 -0.542 1.684 1 96.31 83 GLU B N 1
ATOM 1686 C CA . GLU B 1 83 ? 18.438 -1.347 0.571 1 96.31 83 GLU B CA 1
ATOM 1687 C C . GLU B 1 83 ? 18.422 -0.556 -0.734 1 96.31 83 GLU B C 1
ATOM 1689 O O . GLU B 1 83 ? 18.75 -1.088 -1.795 1 96.31 83 GLU B O 1
ATOM 1694 N N . ASN B 1 84 ? 17.984 0.687 -0.685 1 96.44 84 ASN B N 1
ATOM 1695 C CA . ASN B 1 84 ? 17.922 1.566 -1.848 1 96.44 84 ASN B CA 1
ATOM 1696 C C . ASN B 1 84 ? 17.078 0.969 -2.961 1 96.44 84 ASN B C 1
ATOM 1698 O O . ASN B 1 84 ? 17.484 0.96 -4.125 1 96.44 84 ASN B O 1
ATOM 1702 N N . LEU B 1 85 ? 15.969 0.453 -2.631 1 97.5 85 LEU B N 1
ATOM 1703 C CA . LEU B 1 85 ? 15.109 -0.258 -3.572 1 97.5 85 LEU B CA 1
ATOM 1704 C C . LEU B 1 85 ? 14.508 0.705 -4.59 1 97.5 85 LEU B C 1
ATOM 1706 O O . LEU B 1 85 ? 14.312 0.347 -5.754 1 97.5 85 LEU B O 1
ATOM 1710 N N . VAL B 1 86 ? 14.227 1.943 -4.184 1 97 86 VAL B N 1
ATOM 1711 C CA . VAL B 1 86 ? 13.617 2.916 -5.082 1 97 86 VAL B CA 1
ATOM 1712 C C . VAL B 1 86 ? 14.539 3.178 -6.27 1 97 86 VAL B C 1
ATOM 1714 O O . VAL B 1 86 ? 14.094 3.221 -7.418 1 97 86 VAL B O 1
ATOM 1717 N N . ASN B 1 87 ? 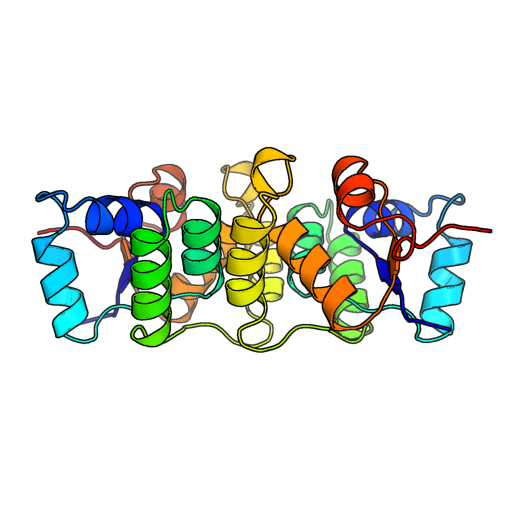15.75 3.303 -5.98 1 96.62 87 ASN B N 1
ATOM 1718 C CA . ASN B 1 87 ? 16.719 3.566 -7.039 1 96.62 87 ASN B CA 1
ATOM 1719 C C . ASN B 1 87 ? 16.875 2.365 -7.969 1 96.62 87 ASN B C 1
ATOM 1721 O O . ASN B 1 87 ? 17.453 2.482 -9.047 1 96.62 87 ASN B O 1
ATOM 1725 N N . GLN B 1 88 ? 16.391 1.257 -7.562 1 96.94 88 GLN B N 1
ATOM 1726 C CA . GLN B 1 88 ? 16.422 0.055 -8.391 1 96.94 88 GLN B CA 1
ATOM 1727 C C . GLN B 1 88 ? 15.078 -0.148 -9.094 1 96.94 88 GLN B C 1
ATOM 1729 O O . GLN B 1 88 ? 14.828 -1.206 -9.672 1 96.94 88 GLN B O 1
ATOM 1734 N N . GLY B 1 89 ? 14.164 0.819 -8.914 1 96.69 89 GLY B N 1
ATOM 1735 C CA . GLY B 1 89 ? 12.883 0.784 -9.609 1 96.69 89 GLY B CA 1
ATOM 1736 C C . GLY B 1 89 ? 11.805 0.062 -8.828 1 96.69 89 GLY B C 1
ATOM 1737 O O . GLY B 1 89 ? 10.742 -0.256 -9.375 1 96.69 89 GLY B O 1
ATOM 1738 N N . VAL B 1 90 ? 12.086 -0.225 -7.57 1 97.56 90 VAL B N 1
ATOM 1739 C CA . VAL B 1 90 ? 11.133 -0.963 -6.746 1 97.56 90 VAL B CA 1
ATOM 1740 C C . VAL B 1 90 ? 10.336 0.009 -5.875 1 97.56 90 VAL B C 1
ATOM 1742 O O . VAL B 1 90 ? 10.883 0.588 -4.93 1 97.56 90 VAL B O 1
ATOM 1745 N N . GLY B 1 91 ? 9.047 0.144 -6.188 1 97.62 91 GLY B N 1
ATOM 1746 C CA . GLY B 1 91 ? 8.18 1.015 -5.41 1 97.62 91 GLY B CA 1
ATOM 1747 C C . GLY B 1 91 ? 7.715 0.39 -4.105 1 97.62 91 GLY B C 1
ATOM 1748 O O . GLY B 1 91 ? 8.133 -0.719 -3.764 1 97.62 91 GLY B O 1
ATOM 1749 N N . LEU B 1 92 ? 6.848 1.063 -3.436 1 98.38 92 LEU B N 1
ATOM 1750 C CA . LEU B 1 92 ? 6.504 0.663 -2.076 1 98.38 92 LEU B CA 1
ATOM 1751 C C . LEU B 1 92 ? 5.75 -0.664 -2.074 1 98.38 92 LEU B C 1
ATOM 1753 O O . LEU B 1 92 ? 6.031 -1.54 -1.253 1 98.38 92 LEU B O 1
ATOM 1757 N N . ILE B 1 93 ? 4.785 -0.837 -2.965 1 98.44 93 ILE B N 1
ATOM 1758 C CA . ILE B 1 93 ? 4.004 -2.068 -2.982 1 98.44 93 ILE B CA 1
ATOM 1759 C C . ILE B 1 93 ? 4.922 -3.264 -3.217 1 98.44 93 ILE B C 1
ATOM 1761 O O . ILE B 1 93 ? 4.859 -4.258 -2.488 1 98.44 93 ILE B O 1
ATOM 1765 N N . ASP B 1 94 ? 5.82 -3.127 -4.145 1 98.31 94 ASP B N 1
ATOM 1766 C CA . ASP B 1 94 ? 6.777 -4.191 -4.43 1 98.31 94 ASP B CA 1
ATOM 1767 C C . ASP B 1 94 ? 7.738 -4.395 -3.26 1 98.31 94 ASP B C 1
ATOM 1769 O O . ASP B 1 94 ? 8.156 -5.52 -2.979 1 98.31 94 ASP B O 1
ATOM 1773 N N . ALA B 1 95 ? 8.094 -3.309 -2.568 1 98.62 95 ALA B N 1
ATOM 1774 C CA . ALA B 1 95 ? 8.961 -3.418 -1.397 1 98.62 95 ALA B CA 1
ATOM 1775 C C . ALA B 1 95 ? 8.273 -4.199 -0.279 1 98.62 95 ALA B C 1
ATOM 1777 O O . ALA B 1 95 ? 8.93 -4.949 0.452 1 98.62 95 ALA B O 1
ATOM 1778 N N . VAL B 1 96 ? 7.02 -4.035 -0.15 1 98.81 96 VAL B N 1
ATOM 1779 C CA . VAL B 1 96 ? 6.254 -4.766 0.855 1 98.81 96 VAL B CA 1
ATOM 1780 C C . VAL B 1 96 ? 6.258 -6.258 0.525 1 98.81 96 VAL B C 1
ATOM 1782 O O . VAL B 1 96 ? 6.422 -7.094 1.415 1 98.81 96 VAL B O 1
ATOM 1785 N N . ILE B 1 97 ? 6.066 -6.551 -0.719 1 98.69 97 ILE B N 1
ATOM 1786 C CA . ILE B 1 97 ? 6.113 -7.938 -1.167 1 98.69 97 ILE B CA 1
ATOM 1787 C C . ILE B 1 97 ? 7.5 -8.523 -0.901 1 98.69 97 ILE B C 1
ATOM 1789 O O . ILE B 1 97 ? 7.625 -9.609 -0.334 1 98.69 97 ILE B O 1
ATOM 1793 N N . PHE B 1 98 ? 8.516 -7.762 -1.253 1 98.56 98 PHE B N 1
ATOM 1794 C CA . PHE B 1 98 ? 9.898 -8.148 -1.024 1 98.56 98 PHE B CA 1
ATOM 1795 C C . PHE B 1 98 ? 10.141 -8.453 0.449 1 98.56 98 PHE B C 1
ATOM 1797 O O . PHE B 1 98 ? 10.695 -9.5 0.791 1 98.56 98 PHE B O 1
ATOM 1804 N N . HIS B 1 99 ? 9.742 -7.582 1.291 1 98.56 99 HIS B N 1
ATOM 1805 C CA . HIS B 1 99 ? 9.93 -7.711 2.732 1 98.56 99 HIS B CA 1
ATOM 1806 C C . HIS B 1 99 ? 9.188 -8.93 3.271 1 98.56 99 HIS B C 1
ATOM 1808 O O . HIS B 1 99 ? 9.734 -9.68 4.09 1 98.56 99 HIS B O 1
ATOM 1814 N N . ALA B 1 100 ? 7.965 -9.195 2.824 1 98.44 100 ALA B N 1
ATOM 1815 C CA . ALA B 1 100 ? 7.156 -10.312 3.303 1 98.44 100 ALA B CA 1
ATOM 1816 C C . ALA B 1 100 ? 7.805 -11.648 2.941 1 98.44 100 ALA B C 1
ATOM 1818 O O . ALA B 1 100 ? 7.852 -12.562 3.766 1 98.44 100 ALA B O 1
ATOM 1819 N N . VAL B 1 101 ? 8.258 -11.703 1.74 1 98 101 VAL B N 1
ATOM 1820 C CA . VAL B 1 101 ? 8.906 -12.922 1.266 1 98 101 VAL B CA 1
ATOM 1821 C C . VAL B 1 101 ? 10.164 -13.195 2.092 1 98 101 VAL B C 1
ATOM 1823 O O . VAL B 1 101 ? 10.359 -14.312 2.576 1 98 101 VAL B O 1
ATOM 1826 N N . ALA B 1 102 ? 10.984 -12.219 2.312 1 97.06 102 ALA B N 1
ATOM 1827 C CA . ALA B 1 102 ? 12.227 -12.367 3.066 1 97.06 102 ALA B CA 1
ATOM 1828 C C . ALA B 1 102 ? 11.945 -12.711 4.527 1 97.06 102 ALA B C 1
ATOM 1830 O O . ALA B 1 102 ? 12.523 -13.656 5.07 1 97.06 102 ALA B O 1
ATOM 1831 N N . LYS B 1 103 ? 11.078 -12.008 5.141 1 97.19 103 LYS B N 1
ATOM 1832 C CA . LYS B 1 103 ? 10.781 -12.148 6.566 1 97.19 103 LYS B CA 1
ATOM 1833 C C . LYS B 1 103 ? 10.25 -13.539 6.879 1 97.19 103 LYS B C 1
ATOM 1835 O O . LYS B 1 103 ? 10.531 -14.094 7.941 1 97.19 103 LYS B O 1
ATOM 1840 N N . ASN B 1 104 ? 9.5 -14.094 5.98 1 97.38 104 ASN B N 1
ATOM 1841 C CA . ASN B 1 104 ? 8.828 -15.367 6.238 1 97.38 104 ASN B CA 1
ATOM 1842 C C . ASN B 1 104 ? 9.547 -16.531 5.566 1 97.38 104 ASN B C 1
ATOM 1844 O O . ASN B 1 104 ? 9.055 -17.656 5.562 1 97.38 104 ASN B O 1
ATOM 1848 N N . GLU B 1 105 ? 10.648 -16.266 4.93 1 96.62 105 GLU B N 1
ATOM 1849 C CA . GLU B 1 105 ? 11.469 -17.266 4.258 1 96.62 105 GLU B CA 1
ATOM 1850 C C . GLU B 1 105 ? 10.664 -18.016 3.205 1 96.62 105 GLU B C 1
ATOM 1852 O O . GLU B 1 105 ? 10.688 -19.25 3.156 1 96.62 105 GLU B O 1
ATOM 1857 N N . LEU B 1 106 ? 9.953 -17.266 2.449 1 98.12 106 LEU B N 1
ATOM 1858 C CA . LEU B 1 106 ? 9.156 -17.812 1.353 1 98.12 106 LEU B CA 1
ATOM 1859 C C . LEU B 1 106 ? 9.828 -17.531 0.01 1 98.12 106 LEU B C 1
ATOM 1861 O O . LEU B 1 106 ? 10.859 -16.875 -0.049 1 98.12 106 LEU B O 1
ATOM 1865 N N . LYS B 1 107 ? 9.25 -18.062 -1.014 1 98.31 107 LYS B N 1
ATOM 1866 C CA . LYS B 1 107 ? 9.688 -17.766 -2.373 1 98.31 107 LYS B CA 1
ATOM 1867 C C . LYS B 1 107 ? 8.727 -16.812 -3.07 1 98.31 107 LYS B C 1
ATOM 1869 O O . LYS B 1 107 ? 7.535 -16.781 -2.754 1 98.31 107 LYS B O 1
ATOM 1874 N N . LEU B 1 108 ? 9.289 -16.062 -3.967 1 98.5 108 LEU B N 1
ATOM 1875 C CA . LEU B 1 108 ? 8.484 -15.164 -4.789 1 98.5 108 LEU B CA 1
ATOM 1876 C C . LEU B 1 108 ? 8.375 -15.688 -6.215 1 98.5 108 LEU B C 1
ATOM 1878 O O . LEU B 1 108 ? 9.383 -16.031 -6.836 1 98.5 108 LEU B O 1
ATOM 1882 N N . TRP B 1 109 ? 7.176 -15.805 -6.676 1 98.62 109 TRP B N 1
ATOM 1883 C CA . TRP B 1 109 ? 6.961 -16.031 -8.102 1 98.62 109 TRP B CA 1
ATOM 1884 C C . TRP B 1 109 ? 6.492 -14.742 -8.789 1 98.62 109 TRP B C 1
ATOM 1886 O O . TRP B 1 109 ? 5.426 -14.211 -8.461 1 98.62 109 TRP B O 1
ATOM 1896 N N . THR B 1 110 ? 7.277 -14.258 -9.68 1 98.5 110 THR B N 1
ATOM 1897 C CA . THR B 1 110 ? 7.008 -12.992 -10.344 1 98.5 110 THR B CA 1
ATOM 1898 C C . THR B 1 110 ? 7.609 -12.977 -11.742 1 98.5 110 THR B C 1
ATOM 1900 O O . THR B 1 110 ? 8.625 -13.625 -11.992 1 98.5 110 THR B O 1
ATOM 1903 N N . LEU B 1 111 ? 6.98 -12.242 -12.609 1 97.31 111 LEU B N 1
ATOM 1904 C CA . LEU B 1 111 ? 7.5 -12.039 -13.961 1 97.31 111 LEU B CA 1
ATOM 1905 C C . LEU B 1 111 ? 8.203 -10.688 -14.07 1 97.31 111 LEU B C 1
ATOM 1907 O O . LEU B 1 111 ? 8.758 -10.367 -15.125 1 97.31 111 LEU B O 1
ATOM 1911 N N . ASP B 1 112 ? 8.188 -9.898 -13 1 96.88 112 ASP B N 1
ATOM 1912 C CA . ASP B 1 112 ? 8.828 -8.586 -13 1 96.88 112 ASP B CA 1
ATOM 1913 C C . ASP B 1 112 ? 10.344 -8.711 -12.852 1 96.88 112 ASP B C 1
ATOM 1915 O O . ASP B 1 112 ? 10.828 -9.148 -11.805 1 96.88 112 ASP B O 1
ATOM 1919 N N . LYS B 1 113 ? 11.07 -8.273 -13.82 1 95.44 113 LYS B N 1
ATOM 1920 C CA . LYS B 1 113 ? 12.516 -8.438 -13.867 1 95.44 113 LYS B CA 1
ATOM 1921 C C . LYS B 1 113 ? 13.195 -7.66 -12.742 1 95.44 113 LYS B C 1
ATOM 1923 O O . LYS B 1 113 ? 14.219 -8.102 -12.203 1 95.44 113 LYS B O 1
ATOM 1928 N N . LYS B 1 114 ? 12.711 -6.566 -12.375 1 96 114 LYS B N 1
ATOM 1929 C CA . LYS B 1 114 ? 13.312 -5.762 -11.312 1 96 114 LYS B CA 1
ATOM 1930 C C . LYS B 1 114 ? 13.172 -6.449 -9.953 1 96 114 LYS B C 1
ATOM 1932 O O . LYS B 1 114 ? 14.133 -6.52 -9.188 1 96 114 LYS B O 1
ATOM 1937 N N . LEU B 1 115 ? 11.992 -6.98 -9.75 1 96.94 115 LEU B N 1
ATOM 1938 C CA . LEU B 1 115 ? 11.766 -7.699 -8.5 1 96.94 115 LEU B CA 1
ATOM 1939 C C . LEU B 1 115 ? 12.609 -8.969 -8.438 1 96.94 115 LEU B C 1
ATOM 1941 O O . LEU B 1 115 ? 13.125 -9.328 -7.379 1 96.94 115 LEU B O 1
ATOM 1945 N N . ARG B 1 116 ? 12.695 -9.586 -9.555 1 96.75 116 ARG B N 1
ATOM 1946 C CA . ARG B 1 116 ? 13.523 -10.781 -9.602 1 96.75 116 ARG B CA 1
ATOM 1947 C C . ARG B 1 116 ? 14.969 -10.469 -9.219 1 96.75 116 ARG B C 1
ATOM 1949 O O . ARG B 1 116 ? 15.609 -11.25 -8.516 1 96.75 116 ARG B O 1
ATOM 1956 N N . ARG B 1 117 ? 15.453 -9.336 -9.609 1 95.44 117 ARG B N 1
ATOM 1957 C CA . ARG B 1 117 ? 16.828 -8.938 -9.344 1 95.44 117 ARG B CA 1
ATOM 1958 C C . ARG B 1 117 ? 17.031 -8.648 -7.859 1 95.44 117 ARG B C 1
ATOM 1960 O O . ARG B 1 117 ? 18.016 -9.094 -7.266 1 95.44 117 ARG B O 1
ATOM 1967 N N . VAL B 1 118 ? 16.094 -8.055 -7.219 1 96.12 118 VAL B N 1
ATOM 1968 C CA . VAL B 1 118 ? 16.328 -7.559 -5.867 1 96.12 118 VAL B CA 1
ATOM 1969 C C . VAL B 1 118 ? 16.016 -8.656 -4.852 1 96.12 118 VAL B C 1
ATOM 1971 O O . VAL B 1 118 ? 16.594 -8.68 -3.758 1 96.12 118 VAL B O 1
ATOM 1974 N N . VAL B 1 119 ? 15.141 -9.586 -5.145 1 95.88 119 VAL B N 1
ATOM 1975 C CA . VAL B 1 119 ? 14.727 -10.633 -4.211 1 95.88 119 VAL B CA 1
ATOM 1976 C C . VAL B 1 119 ? 15.828 -11.688 -4.105 1 95.88 119 VAL B C 1
ATOM 1978 O O . VAL B 1 119 ? 15.984 -12.328 -3.064 1 95.88 119 VAL B O 1
ATOM 1981 N N . GLY B 1 120 ? 16.594 -11.828 -5.098 1 92.38 120 GLY B N 1
ATOM 1982 C CA . GLY B 1 120 ? 17.672 -12.805 -5.109 1 92.38 120 GLY B CA 1
ATOM 1983 C C . GLY B 1 120 ? 17.234 -14.172 -5.578 1 92.38 120 GLY B C 1
ATOM 1984 O O . GLY B 1 120 ? 16.109 -14.594 -5.312 1 92.38 120 GLY B O 1
ATOM 1985 N N . TYR B 1 121 ? 18.141 -14.883 -6.129 1 91.38 121 TYR B N 1
ATOM 1986 C CA . TYR B 1 121 ? 17.859 -16.156 -6.773 1 91.38 121 TYR B CA 1
ATOM 1987 C C . TYR B 1 121 ? 17.359 -17.188 -5.762 1 91.38 121 TYR B C 1
ATOM 1989 O O . TYR B 1 121 ? 16.484 -18 -6.07 1 91.38 121 TYR B O 1
ATOM 1997 N N . GLU B 1 122 ? 17.844 -17.125 -4.535 1 93.56 122 GLU B N 1
ATOM 1998 C CA . GLU B 1 122 ? 17.516 -18.125 -3.521 1 93.56 122 GLU B CA 1
ATOM 1999 C C . GLU B 1 122 ? 16.062 -18 -3.064 1 93.56 122 GLU B C 1
ATOM 2001 O O . GLU B 1 122 ? 15.5 -18.922 -2.484 1 93.56 122 GLU B O 1
ATOM 2006 N N . ARG B 1 123 ? 15.461 -16.891 -3.381 1 96.44 123 ARG B N 1
ATOM 2007 C CA . ARG B 1 123 ? 14.102 -16.656 -2.922 1 96.44 123 ARG B CA 1
ATOM 2008 C C . ARG B 1 123 ? 13.133 -16.578 -4.098 1 96.44 123 ARG B C 1
ATOM 2010 O O . ARG B 1 123 ? 11.984 -16.156 -3.941 1 96.44 123 ARG B O 1
ATOM 2017 N N . LEU B 1 124 ? 13.602 -16.969 -5.223 1 97.5 124 LEU B N 1
ATOM 2018 C CA . LEU B 1 124 ? 12.734 -17 -6.398 1 97.5 124 LEU B CA 1
ATOM 2019 C C . LEU B 1 124 ? 12.148 -18.391 -6.613 1 97.5 124 LEU B C 1
ATOM 2021 O O . LEU B 1 124 ? 12.852 -19.391 -6.473 1 97.5 124 LEU B O 1
ATOM 2025 N N . PHE B 1 125 ? 10.859 -18.328 -6.816 1 97.81 125 PHE B N 1
ATOM 2026 C CA . PHE B 1 125 ? 10.227 -19.562 -7.262 1 97.81 125 PHE B CA 1
ATOM 2027 C C . PHE B 1 125 ? 10.336 -19.719 -8.773 1 97.81 125 PHE B C 1
ATOM 2029 O O . PHE B 1 125 ? 10.188 -18.734 -9.516 1 97.81 125 PHE B O 1
ATOM 2036 N N . GLN B 1 126 ? 10.727 -20.891 -9.234 1 90.88 126 GLN B N 1
ATOM 2037 C CA . GLN B 1 126 ? 10.805 -21.203 -10.648 1 90.88 126 GLN B CA 1
ATOM 2038 C C . GLN B 1 126 ? 10.141 -22.547 -10.945 1 90.88 126 GLN B C 1
ATOM 2040 O O . GLN B 1 126 ? 10.18 -23.469 -10.117 1 90.88 126 GLN B O 1
ATOM 2045 N N . ILE B 1 127 ? 9.508 -22.469 -12.133 1 89.31 127 ILE B N 1
ATOM 2046 C CA . ILE B 1 127 ? 8.898 -23.719 -12.555 1 89.31 127 ILE B CA 1
ATOM 2047 C C . ILE B 1 127 ? 9.992 -24.703 -12.984 1 89.31 127 ILE B C 1
ATOM 2049 O O . ILE B 1 127 ? 10.898 -24.344 -13.734 1 89.31 127 ILE B O 1
ATOM 2053 N N . GLY B 1 128 ? 10.109 -25.812 -12.336 1 72.06 128 GLY B N 1
ATOM 2054 C CA . GLY B 1 128 ? 11.047 -26.844 -12.711 1 72.06 128 GLY B CA 1
ATOM 2055 C C . GLY B 1 128 ? 10.812 -27.375 -14.117 1 72.06 128 GLY B C 1
ATOM 2056 O O . GLY B 1 128 ? 9.711 -27.25 -14.656 1 72.06 128 GLY B O 1
#

Organism: Cecembia lonarensis (strain CCUG 58316 / KCTC 22772 / LW9) (NCBI:txid1225176)

Radius of gyration: 18.92 Å; Cα contacts (8 Å, |Δi|>4): 365; chains: 2; bounding box: 37×57×39 Å

Nearest PDB structures (foldseek):
  6a7v-assembly1_E  TM=8.123E-01  e=5.706E-06  Mycobacterium tuberculosis H37Rv
  5sv2-assembly1_A-2  TM=7.662E-01  e=3.657E-03  Mycobacterium tuberculosis H37Rv
  1w8i-assembly1_A-2  TM=7.578E-01  e=2.041E-02  Archaeoglobus fulgidus DS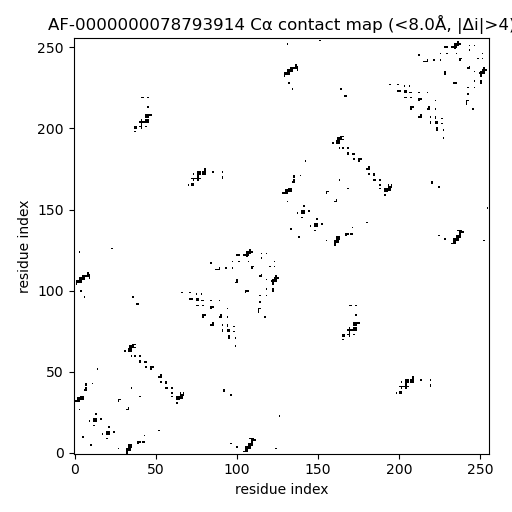M 4304
  4xgr-assembly1_A  TM=7.152E-01  e=1.012E-01  Mycobacterium tuberculosis H37Rv
  4xgq-assembly2_G  TM=7.007E-01  e=1.283E-01  Mycobacterium tuberculosis H37Rv